Protein AF-A0A7S1TZM4-F1 (afdb_monomer)

pLDDT: mean 79.23, std 11.78, range [42.78, 91.75]

Nearest PDB structures (foldseek):
  7ohv-assembly1_D  TM=8.220E-01  e=2.837E-03  Saccharomyces cerevisiae S288C
  7nac-assembly1_x  TM=6.877E-01  e=4.601E-02  Saccharomyces cerevisiae BY4741

Secondary structure (DSSP, 8-state):
--SHHHHHHHHTTSS-TT----------HHHHHHHHHHHHHTT--PPP----GGGS-TTHHHHHHHHHHH-HHHHHHHHHHHHHHHHHHHH-SS-TT--TTTS-HHHHHHHTT-SS----HHHHHHHTTSS-HHHHHHHHHS-HHHHHHHHHHHHHHHHHHHHHHHHHHHHHHHHHHHHHHHHHHHHHHHHHT--

Structure (mmCIF, N/CA/C/O backbone):
data_AF-A0A7S1TZM4-F1
#
_entry.id   AF-A0A7S1TZM4-F1
#
loop_
_atom_site.group_PDB
_atom_site.id
_atom_site.type_symbol
_atom_site.label_atom_id
_atom_site.label_alt_id
_atom_site.label_comp_id
_atom_site.label_asym_id
_atom_site.label_entity_id
_atom_site.label_seq_id
_atom_site.pdbx_PDB_ins_code
_atom_site.Cartn_x
_atom_site.Cartn_y
_atom_site.Cartn_z
_atom_site.occupancy
_atom_site.B_iso_or_equiv
_atom_site.auth_seq_id
_atom_site.auth_comp_id
_atom_site.auth_asym_id
_atom_site.auth_atom_id
_atom_site.pdbx_PDB_model_num
ATOM 1 N N . PRO A 1 1 ? -6.307 -8.093 6.435 1.00 75.31 1 PRO A N 1
ATOM 2 C CA . PRO A 1 1 ? -5.721 -9.443 6.626 1.00 75.31 1 PRO A CA 1
ATOM 3 C C . PRO A 1 1 ? -6.076 -10.272 5.397 1.00 75.31 1 PRO A C 1
ATOM 5 O O . PRO A 1 1 ? -7.097 -9.968 4.798 1.00 75.31 1 PRO A O 1
ATOM 8 N N . GLU A 1 2 ? -5.241 -11.225 4.988 1.00 75.44 2 GLU A N 1
ATOM 9 C CA . GLU A 1 2 ? -5.490 -11.967 3.737 1.00 75.44 2 GLU A CA 1
ATOM 10 C C . GLU A 1 2 ? -6.549 -13.067 3.890 1.00 75.44 2 GLU A C 1
ATOM 12 O O . GLU A 1 2 ? -7.259 -13.339 2.933 1.00 75.44 2 GLU A O 1
ATOM 17 N N . ASP A 1 3 ? -6.630 -13.663 5.083 1.00 80.88 3 ASP A N 1
ATOM 18 C CA . ASP A 1 3 ? -7.554 -14.738 5.475 1.00 80.88 3 ASP A CA 1
ATOM 19 C C . ASP A 1 3 ? -7.836 -14.588 6.982 1.00 80.88 3 ASP A C 1
ATOM 21 O O . ASP A 1 3 ? -7.004 -14.045 7.739 1.00 80.88 3 ASP A O 1
ATOM 25 N N . ALA A 1 4 ? -8.972 -15.102 7.436 1.00 84.31 4 ALA A N 1
ATOM 26 C CA . ALA A 1 4 ? -9.300 -15.308 8.839 1.00 84.31 4 ALA A CA 1
ATOM 27 C C . ALA A 1 4 ? -8.183 -16.033 9.630 1.00 84.31 4 ALA A C 1
ATOM 29 O O . ALA A 1 4 ? -7.880 -15.636 10.757 1.00 84.31 4 ALA A O 1
ATOM 30 N N . ALA A 1 5 ? -7.467 -17.006 9.052 1.00 87.00 5 ALA A N 1
ATOM 31 C CA . ALA A 1 5 ? -6.319 -17.651 9.714 1.00 87.00 5 ALA A CA 1
ATOM 32 C C . ALA A 1 5 ? -5.191 -16.654 10.051 1.00 87.00 5 ALA A C 1
ATOM 34 O O . ALA A 1 5 ? -4.638 -16.647 11.156 1.00 87.00 5 ALA A O 1
ATOM 35 N N . MET A 1 6 ? -4.871 -15.752 9.118 1.00 87.31 6 MET A N 1
ATOM 36 C CA . MET A 1 6 ? -3.877 -14.700 9.349 1.00 87.31 6 MET A CA 1
ATOM 37 C C . MET A 1 6 ? -4.372 -13.655 10.346 1.00 87.31 6 MET A C 1
ATOM 39 O O . MET A 1 6 ? -3.573 -13.109 11.113 1.00 87.31 6 MET A O 1
ATOM 43 N N . TYR A 1 7 ? -5.676 -13.376 10.370 1.00 89.38 7 TYR A N 1
ATOM 44 C CA . TYR A 1 7 ? -6.270 -12.546 11.413 1.00 89.38 7 TYR A CA 1
ATOM 45 C C . TYR A 1 7 ? -6.082 -13.174 12.803 1.00 89.38 7 TYR A C 1
ATOM 47 O O . TYR A 1 7 ? -5.573 -12.496 13.698 1.00 89.38 7 TYR A O 1
ATOM 55 N N . ILE A 1 8 ? -6.369 -14.471 12.962 1.00 88.88 8 ILE A N 1
ATOM 56 C CA . ILE A 1 8 ? -6.193 -15.212 14.223 1.00 88.88 8 ILE A CA 1
ATOM 57 C C . ILE A 1 8 ? -4.745 -15.129 14.714 1.00 88.88 8 ILE A C 1
ATOM 59 O O . ILE A 1 8 ? -4.492 -14.773 15.865 1.00 88.88 8 ILE A O 1
ATOM 63 N N . HIS A 1 9 ? -3.767 -15.369 13.838 1.00 90.25 9 HIS A N 1
ATOM 64 C CA . HIS A 1 9 ? -2.354 -15.259 14.210 1.00 90.25 9 HIS A CA 1
ATOM 65 C C . HIS A 1 9 ? -1.951 -13.847 14.651 1.00 90.25 9 HIS A C 1
ATOM 67 O O . HIS A 1 9 ? -1.117 -13.698 15.553 1.00 90.25 9 HIS A O 1
ATOM 73 N N . ARG A 1 10 ? -2.542 -12.810 14.040 1.00 89.88 10 ARG A N 1
ATOM 74 C CA . ARG A 1 10 ? -2.307 -11.407 14.404 1.00 89.88 10 ARG A CA 1
ATOM 75 C C . ARG A 1 10 ? -2.884 -11.075 15.773 1.00 89.88 10 ARG A C 1
ATOM 77 O O . ARG A 1 10 ? -2.164 -10.506 16.592 1.00 89.88 10 ARG A O 1
ATOM 84 N N . VAL A 1 11 ? -4.133 -11.447 16.050 1.00 89.31 11 VAL A 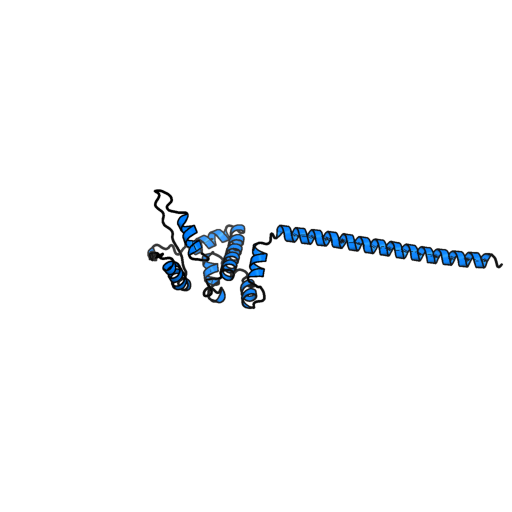N 1
ATOM 85 C CA . VAL A 1 11 ? -4.745 -11.189 17.365 1.00 89.31 11 VAL A CA 1
ATOM 86 C C . VAL A 1 11 ? -4.127 -12.062 18.456 1.00 89.31 11 VAL A C 1
ATOM 88 O O . VAL A 1 11 ? -3.907 -11.581 19.561 1.00 89.31 11 VAL A O 1
ATOM 91 N N . GLY A 1 12 ? -3.673 -13.273 18.127 1.00 88.44 12 GLY A N 1
ATOM 92 C CA . GLY A 1 12 ? -2.900 -14.135 19.028 1.00 88.44 12 GLY A CA 1
ATOM 93 C C . GLY A 1 12 ? -1.518 -13.583 19.410 1.00 88.44 12 GLY A C 1
ATOM 94 O O . GLY A 1 12 ? -0.759 -14.234 20.128 1.00 88.44 12 GLY A O 1
ATOM 95 N N . ARG A 1 13 ? -1.126 -12.397 18.918 1.00 88.94 13 ARG A N 1
ATOM 96 C CA . ARG A 1 13 ? 0.041 -11.672 19.442 1.00 88.94 13 ARG A CA 1
ATOM 97 C C . ARG A 1 13 ? -0.271 -10.926 20.743 1.00 88.94 13 ARG A C 1
ATOM 99 O O . ARG A 1 13 ? 0.669 -10.703 21.502 1.00 88.94 13 ARG A O 1
ATOM 106 N N . THR A 1 14 ? -1.533 -10.569 20.994 1.00 89.12 14 THR A N 1
ATOM 107 C CA . THR A 1 14 ? -1.976 -9.913 22.233 1.00 89.12 14 THR A CA 1
ATOM 108 C C . THR A 1 14 ? -2.426 -10.933 23.287 1.00 89.12 14 THR A C 1
ATOM 110 O O . THR A 1 14 ? -2.402 -12.133 23.029 1.00 89.12 14 THR A O 1
ATOM 113 N N . ALA A 1 15 ? -2.793 -10.454 24.479 1.00 85.06 15 ALA A N 1
ATOM 114 C CA . ALA A 1 15 ? -3.370 -11.240 25.575 1.00 85.06 15 ALA A CA 1
ATOM 115 C C . ALA A 1 15 ? -2.594 -12.529 25.941 1.00 85.06 15 ALA A C 1
ATOM 117 O O . ALA A 1 15 ? -3.164 -13.613 26.058 1.00 85.06 15 ALA A O 1
ATOM 118 N N . ARG A 1 16 ? -1.263 -12.433 26.079 1.00 85.00 16 ARG A N 1
ATOM 119 C CA . ARG A 1 16 ? -0.409 -13.586 26.411 1.00 85.00 16 ARG A CA 1
ATOM 120 C C . ARG A 1 16 ? -0.392 -13.863 27.917 1.00 85.00 16 ARG A C 1
ATOM 122 O O . ARG A 1 16 ? -0.318 -12.937 28.725 1.00 85.00 16 ARG A O 1
ATOM 129 N N . PHE A 1 17 ? -0.353 -15.146 28.281 1.00 84.69 17 PHE A N 1
ATOM 130 C CA . PHE A 1 17 ? -0.341 -15.635 29.666 1.00 84.69 17 PHE A CA 1
ATOM 131 C C . PHE A 1 17 ? -1.519 -15.107 30.500 1.00 84.69 17 PHE A C 1
ATOM 133 O O . PHE A 1 17 ? -2.638 -15.580 30.344 1.00 84.69 17 PHE A O 1
ATOM 140 N N . LYS A 1 18 ? -1.253 -14.150 31.400 1.00 83.69 18 LYS A N 1
ATOM 141 C CA . LYS A 1 18 ? -2.228 -13.535 32.315 1.00 83.69 18 LYS A CA 1
ATOM 142 C C . LYS A 1 18 ? -2.600 -12.102 31.920 1.00 83.69 18 LYS A C 1
ATOM 144 O O . LYS A 1 18 ? -3.410 -11.480 32.599 1.00 83.69 18 LYS A O 1
ATOM 149 N N . ALA A 1 19 ? -1.988 -11.551 30.870 1.00 84.31 19 ALA A N 1
ATOM 150 C CA . ALA A 1 19 ? -2.287 -10.198 30.424 1.00 84.31 19 ALA A CA 1
ATOM 151 C C . ALA A 1 19 ? -3.565 -10.194 29.582 1.00 84.31 19 ALA A C 1
ATOM 153 O O . ALA A 1 19 ? -3.732 -11.031 28.696 1.00 84.31 19 ALA A O 1
ATOM 154 N N . SER A 1 20 ? -4.448 -9.227 29.825 1.00 87.38 20 SER A N 1
ATOM 155 C CA . SER A 1 20 ? -5.578 -8.962 28.940 1.00 87.38 20 SER A CA 1
ATOM 156 C C . SER A 1 20 ? -5.128 -8.116 27.747 1.00 87.38 20 SER A C 1
ATOM 158 O O . SER A 1 20 ? -4.176 -7.339 27.818 1.00 87.38 20 SER A O 1
ATOM 160 N N . GLY A 1 21 ? -5.804 -8.286 26.614 1.00 88.25 21 GLY A N 1
ATOM 161 C CA . GLY A 1 21 ? -5.488 -7.588 25.377 1.00 88.25 21 GLY A CA 1
ATOM 162 C C . GLY A 1 21 ? -6.732 -7.411 24.524 1.00 88.25 21 GLY A C 1
ATOM 163 O O . GLY A 1 21 ? -7.652 -8.225 24.573 1.00 88.25 21 GLY A O 1
ATOM 164 N N . ARG A 1 22 ? -6.776 -6.325 23.752 1.00 87.75 22 ARG A N 1
ATOM 165 C CA . ARG A 1 22 ? -7.860 -6.032 22.808 1.00 87.75 22 ARG A CA 1
ATOM 166 C C . ARG A 1 22 ? -7.260 -5.813 21.426 1.00 87.75 22 ARG A C 1
ATOM 168 O O . ARG A 1 22 ? -6.163 -5.272 21.310 1.00 87.75 22 ARG A O 1
ATOM 175 N N . ALA A 1 23 ? -7.987 -6.220 20.394 1.00 88.75 23 ALA A N 1
ATOM 176 C CA . ALA A 1 23 ? -7.653 -5.945 19.004 1.00 88.75 23 ALA A CA 1
ATOM 177 C C . ALA A 1 23 ? -8.795 -5.154 18.365 1.00 88.75 23 ALA A C 1
ATOM 179 O O . ALA A 1 23 ? -9.963 -5.405 18.661 1.00 88.75 23 ALA A O 1
ATOM 180 N N . LEU A 1 24 ? -8.448 -4.199 17.504 1.00 89.75 24 LEU A N 1
ATOM 181 C CA . LEU A 1 24 ? -9.405 -3.435 16.715 1.00 89.75 24 LEU A CA 1
ATOM 182 C C . LEU A 1 24 ? -9.240 -3.817 15.245 1.00 89.75 24 LEU A C 1
ATOM 184 O O . LEU A 1 24 ? -8.119 -3.854 14.734 1.00 89.75 24 LEU A O 1
ATOM 188 N N . LEU A 1 25 ? -10.358 -4.097 14.584 1.00 88.69 25 LEU A N 1
ATOM 189 C CA . LEU A 1 25 ? -10.430 -4.321 13.148 1.00 88.69 25 LEU A CA 1
ATOM 190 C C . LEU A 1 25 ? -11.192 -3.146 12.530 1.00 88.69 25 LEU A C 1
ATOM 192 O O . LEU A 1 25 ? -12.289 -2.826 12.977 1.00 88.69 25 LEU A O 1
ATOM 196 N N . MET A 1 26 ? -10.584 -2.492 11.543 1.00 87.06 26 MET A N 1
ATOM 197 C CA . MET A 1 26 ? -11.202 -1.420 10.763 1.00 87.06 26 MET A CA 1
ATOM 198 C C . MET A 1 26 ? -11.486 -1.969 9.369 1.00 87.06 26 MET A C 1
ATOM 200 O O . MET A 1 26 ? -10.573 -2.505 8.742 1.00 87.06 26 MET A O 1
ATOM 204 N N . LEU A 1 27 ? -12.741 -1.867 8.939 1.00 85.06 27 LEU A N 1
ATOM 205 C CA . LEU A 1 27 ? -13.245 -2.378 7.666 1.00 85.06 27 LEU A CA 1
ATOM 206 C C . LEU A 1 27 ? -13.978 -1.257 6.939 1.00 85.06 27 LEU A C 1
ATOM 208 O O . LEU A 1 27 ? -14.577 -0.392 7.585 1.00 85.06 27 LEU A O 1
ATOM 212 N N . MET A 1 28 ? -13.952 -1.289 5.611 1.00 82.88 28 MET A N 1
ATOM 213 C CA . MET A 1 28 ? -14.863 -0.476 4.813 1.00 82.88 28 MET A CA 1
ATOM 214 C C . MET A 1 28 ? -16.280 -1.071 4.825 1.00 82.88 28 MET A C 1
ATOM 216 O O . MET A 1 28 ? -16.431 -2.279 5.017 1.00 82.88 28 MET A O 1
ATOM 220 N N . PRO A 1 29 ? -17.325 -0.258 4.584 1.00 82.50 29 PRO A N 1
ATOM 221 C CA . PRO A 1 29 ? -18.707 -0.744 4.554 1.00 82.50 29 PRO A CA 1
ATOM 222 C C . PRO A 1 29 ? -18.912 -1.909 3.577 1.00 82.50 29 PRO A C 1
ATOM 224 O O . PRO A 1 29 ? -19.607 -2.866 3.889 1.00 82.50 29 PRO A O 1
ATOM 227 N N . GLU A 1 30 ? -18.239 -1.859 2.428 1.00 79.44 30 GLU A N 1
ATOM 228 C CA . GLU A 1 30 ? -18.299 -2.884 1.378 1.00 79.44 30 GLU A CA 1
ATOM 229 C C . GLU A 1 30 ? -17.558 -4.179 1.753 1.00 79.44 30 GLU A C 1
ATOM 231 O O . GLU A 1 30 ? -17.881 -5.258 1.262 1.00 79.44 30 GLU A O 1
ATOM 236 N N . GLU A 1 31 ? -16.552 -4.086 2.628 1.00 80.12 31 GLU A N 1
ATOM 237 C CA . GLU A 1 31 ? -15.767 -5.230 3.112 1.00 80.12 31 GLU A CA 1
ATOM 238 C C . GLU A 1 31 ? -16.453 -5.979 4.247 1.00 80.12 31 GLU A C 1
ATOM 240 O O . GLU A 1 31 ? -16.162 -7.155 4.480 1.00 80.12 31 GLU A O 1
ATOM 245 N N . GLN A 1 32 ? -17.307 -5.272 4.986 1.00 83.81 32 GLN A N 1
ATOM 246 C CA . GLN A 1 32 ? -17.811 -5.705 6.276 1.00 83.81 32 GLN A CA 1
ATOM 247 C C . GLN A 1 32 ? -18.474 -7.080 6.187 1.00 83.81 32 GLN A C 1
ATOM 249 O O . GLN A 1 32 ? -18.069 -7.989 6.907 1.00 83.81 32 GLN A O 1
ATOM 254 N N . ASP A 1 33 ? -19.426 -7.258 5.275 1.00 83.31 33 ASP A N 1
ATOM 255 C CA . ASP A 1 33 ? -20.212 -8.493 5.193 1.00 83.31 33 ASP A CA 1
ATOM 256 C C . ASP A 1 33 ? -19.352 -9.705 4.823 1.00 83.31 33 ASP A C 1
ATOM 258 O O . ASP A 1 33 ? -19.494 -10.780 5.404 1.00 83.31 33 ASP A O 1
ATOM 262 N N . THR A 1 34 ? -18.400 -9.517 3.904 1.00 81.81 34 THR A N 1
ATOM 263 C CA . THR A 1 34 ? -17.516 -10.602 3.449 1.00 81.81 34 THR A CA 1
ATOM 264 C C . THR A 1 34 ? -16.574 -11.036 4.568 1.00 81.81 34 THR A C 1
ATOM 266 O O . THR A 1 34 ? -16.450 -12.224 4.859 1.00 81.81 34 THR A O 1
ATOM 269 N N . VAL A 1 35 ? -15.927 -10.072 5.230 1.00 84.06 35 VAL A N 1
ATOM 270 C CA . VAL A 1 35 ? -14.956 -10.366 6.290 1.00 84.06 35 VAL A CA 1
ATOM 271 C C . VAL A 1 35 ? -15.646 -10.927 7.533 1.00 84.06 35 VAL A C 1
ATOM 273 O O . VAL A 1 35 ? -15.104 -11.821 8.179 1.00 84.06 35 VAL A O 1
ATOM 276 N N . LEU A 1 36 ? -16.840 -10.436 7.879 1.00 86.50 36 LEU A N 1
ATOM 277 C CA . LEU A 1 36 ? -17.605 -10.974 9.003 1.00 86.50 36 LEU A CA 1
ATOM 278 C C . LEU A 1 36 ? -18.069 -12.409 8.743 1.00 86.50 36 LEU A C 1
ATOM 280 O O . LEU A 1 36 ? -17.970 -13.228 9.652 1.00 86.50 36 LEU A O 1
ATOM 284 N N . ALA A 1 37 ? -18.506 -12.735 7.522 1.00 86.44 37 ALA A N 1
ATOM 285 C CA . ALA A 1 37 ? -18.873 -14.104 7.160 1.00 86.44 37 ALA A CA 1
ATOM 286 C C . ALA A 1 37 ? -17.680 -15.071 7.276 1.00 86.44 37 ALA A C 1
ATOM 288 O O . ALA A 1 37 ? -17.804 -16.140 7.872 1.00 86.44 37 ALA A O 1
ATOM 289 N N . GLU A 1 38 ? -16.503 -14.669 6.788 1.00 85.00 38 GLU A N 1
ATOM 290 C CA . GLU A 1 38 ? -15.279 -15.481 6.863 1.00 85.00 38 GLU A CA 1
ATOM 291 C C . GLU A 1 38 ? -14.800 -15.691 8.314 1.00 85.00 38 GLU A C 1
ATOM 293 O O . GLU A 1 38 ? -14.310 -16.759 8.687 1.00 85.00 38 GLU A O 1
ATOM 298 N N . LEU A 1 39 ? -14.961 -14.678 9.172 1.00 86.81 39 LEU A N 1
ATOM 299 C CA . LEU A 1 39 ? -14.655 -14.797 10.600 1.00 86.81 39 LEU A CA 1
ATOM 300 C C . LEU A 1 39 ? -15.675 -15.672 11.339 1.00 86.81 39 LEU A C 1
ATOM 302 O O . LEU A 1 39 ? -15.280 -16.455 12.209 1.00 86.81 39 LEU A O 1
ATOM 306 N N . ALA A 1 40 ? -16.955 -15.586 10.972 1.00 87.50 40 ALA A N 1
ATOM 307 C CA . ALA A 1 40 ? -18.019 -16.401 11.548 1.00 87.50 40 ALA A CA 1
ATOM 308 C C . ALA A 1 40 ? -17.829 -17.896 11.242 1.00 87.50 40 ALA A C 1
ATOM 310 O O . ALA A 1 40 ? -18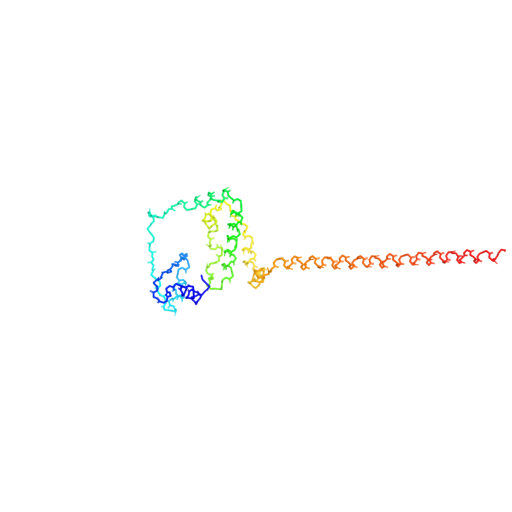.037 -18.725 12.127 1.00 87.50 40 ALA A O 1
ATOM 311 N N . GLU A 1 41 ? -17.336 -18.249 10.049 1.00 87.44 41 GLU A N 1
ATOM 312 C CA . GLU A 1 41 ? -16.989 -19.635 9.695 1.00 87.44 41 GLU A CA 1
ATOM 313 C C . GLU A 1 41 ? -15.929 -20.230 10.640 1.00 87.44 41 GLU A C 1
ATOM 315 O O . GLU A 1 41 ? -15.954 -21.418 10.960 1.00 87.44 41 GLU A O 1
ATOM 320 N N . ARG A 1 42 ? -15.031 -19.390 11.169 1.00 86.44 42 ARG A N 1
ATOM 321 C CA . ARG A 1 42 ? -14.038 -19.778 12.185 1.00 86.44 42 ARG A CA 1
ATOM 322 C C . ARG A 1 42 ? -14.506 -19.545 13.627 1.00 86.44 42 ARG A C 1
ATOM 324 O O . ARG A 1 42 ? -13.676 -19.554 14.537 1.00 86.44 42 ARG A O 1
ATOM 331 N N . SER A 1 43 ? -15.808 -19.341 13.836 1.00 85.88 43 SER A N 1
ATOM 332 C CA . SER A 1 43 ? -16.445 -19.096 15.139 1.00 85.88 43 SER A CA 1
ATOM 333 C C . SER A 1 43 ? -15.932 -17.846 15.867 1.00 85.88 43 SER A C 1
ATOM 335 O O . SER A 1 43 ? -15.820 -17.826 17.094 1.00 85.88 43 SER A O 1
ATOM 337 N N . ILE A 1 44 ? -15.597 -16.791 15.119 1.00 86.00 44 ILE A N 1
ATOM 338 C CA . ILE A 1 44 ? -15.155 -15.505 15.666 1.00 86.00 44 ILE A CA 1
ATOM 339 C C . ILE A 1 44 ? -16.215 -14.449 15.371 1.00 86.00 44 ILE A C 1
ATOM 341 O O . ILE A 1 44 ? -16.383 -14.027 14.231 1.00 86.00 44 ILE A O 1
ATOM 345 N N . GLU A 1 45 ? -16.866 -13.958 16.422 1.00 85.94 45 GLU A N 1
ATOM 346 C CA . GLU A 1 45 ? -17.873 -12.898 16.334 1.00 85.94 45 GLU A CA 1
ATOM 347 C C . GLU A 1 45 ? -17.337 -11.599 16.962 1.00 85.94 45 GLU A C 1
ATOM 349 O O . GLU A 1 45 ? -17.371 -11.417 18.187 1.00 85.94 45 GLU A O 1
ATOM 354 N N . PRO A 1 46 ? -16.771 -10.679 16.158 1.00 84.44 46 PRO A N 1
ATOM 355 C CA . PRO A 1 46 ? -16.283 -9.408 16.670 1.00 84.44 46 PRO A CA 1
ATOM 356 C C . PRO A 1 46 ? -17.447 -8.483 17.051 1.00 84.44 46 PRO A C 1
ATOM 358 O O . PRO A 1 46 ? -18.409 -8.309 16.308 1.00 84.44 46 PRO A O 1
ATOM 361 N N . LYS A 1 47 ? -17.332 -7.817 18.205 1.00 86.69 47 LYS A N 1
ATOM 362 C CA . LYS A 1 47 ? -18.308 -6.808 18.639 1.00 86.69 47 LYS A CA 1
ATOM 363 C C . LYS A 1 47 ? -18.135 -5.522 17.835 1.00 86.69 47 LYS A C 1
ATOM 365 O O . LYS A 1 47 ? -17.048 -4.940 17.842 1.00 86.69 47 LYS A O 1
ATOM 370 N N . GLN A 1 48 ? -19.212 -5.048 17.211 1.00 85.25 48 GLN A N 1
ATOM 371 C CA . GLN A 1 48 ? -19.216 -3.759 16.527 1.00 85.25 48 GLN A CA 1
ATOM 372 C C . GLN A 1 48 ? -19.090 -2.619 17.545 1.00 85.25 48 GLN A C 1
ATOM 374 O O . GLN A 1 48 ? -19.809 -2.563 18.544 1.00 85.25 48 GLN A O 1
ATOM 379 N N . LEU A 1 49 ? -18.149 -1.710 17.296 1.00 85.19 49 LEU A N 1
ATOM 380 C CA . LEU A 1 49 ? -17.949 -0.512 18.101 1.00 85.19 49 LEU A CA 1
ATOM 381 C C . LEU A 1 49 ? -18.439 0.702 17.316 1.00 85.19 49 LEU A C 1
ATOM 383 O O . LEU A 1 49 ? -17.926 0.990 16.237 1.00 85.19 49 LEU A O 1
ATOM 387 N N . HIS A 1 50 ? -19.390 1.443 17.878 1.00 82.88 50 HIS A N 1
ATOM 388 C CA . HIS A 1 50 ? -19.821 2.716 17.311 1.00 82.88 50 HIS A CA 1
ATOM 389 C C . HIS A 1 50 ? -18.913 3.844 17.804 1.00 82.88 50 HIS A C 1
ATOM 391 O O . HIS A 1 50 ? -18.770 4.072 19.007 1.00 82.88 50 HIS A O 1
ATOM 397 N N . ILE A 1 51 ? -18.285 4.551 16.865 1.00 80.88 51 ILE A N 1
ATOM 398 C CA . ILE A 1 51 ? -17.457 5.722 17.160 1.00 80.88 51 ILE A CA 1
ATOM 399 C C . ILE A 1 51 ? -18.377 6.937 17.292 1.00 80.88 51 ILE A C 1
ATOM 401 O O . ILE A 1 51 ? -19.244 7.158 16.450 1.00 80.88 51 ILE A O 1
ATOM 405 N N . ASN A 1 52 ? -18.189 7.738 18.344 1.00 81.50 52 ASN A N 1
ATOM 406 C CA . ASN A 1 52 ? -18.942 8.976 18.527 1.00 81.50 52 ASN A CA 1
ATOM 407 C C . ASN A 1 52 ? -18.398 10.069 17.583 1.00 81.50 52 ASN A C 1
ATOM 409 O O . ASN A 1 52 ? -17.293 10.562 17.830 1.00 81.50 52 ASN A O 1
ATOM 413 N N . PRO A 1 53 ? -19.167 10.514 16.570 1.00 75.19 53 PRO A N 1
ATOM 414 C CA . PRO A 1 53 ? -18.691 11.473 15.574 1.00 75.19 53 PRO A CA 1
ATOM 415 C C . PRO A 1 53 ? -18.344 12.842 16.174 1.00 75.19 53 PRO A C 1
ATOM 417 O O . PRO A 1 53 ? -17.517 13.554 15.620 1.00 75.19 53 PRO A O 1
ATOM 420 N N . LYS A 1 54 ? -18.900 13.199 17.342 1.00 73.75 54 LYS A N 1
ATOM 421 C CA . LYS A 1 54 ? -18.597 14.469 18.028 1.00 73.75 54 LYS A CA 1
ATOM 422 C C . LYS A 1 54 ? -17.185 14.525 18.618 1.00 73.75 54 LYS A C 1
ATOM 424 O O . LYS A 1 54 ? -16.712 15.607 18.942 1.00 73.75 54 LYS A O 1
ATOM 429 N N . ARG A 1 55 ? -16.537 13.370 18.821 1.00 69.31 55 ARG A N 1
ATOM 430 C CA . ARG A 1 55 ? -15.168 13.271 19.366 1.00 69.31 55 ARG A CA 1
ATOM 431 C C . ARG A 1 55 ? -14.139 12.874 18.308 1.00 69.31 55 ARG A C 1
ATOM 433 O O . ARG A 1 55 ? -12.958 12.779 18.627 1.00 69.31 55 ARG A O 1
ATOM 440 N N . THR A 1 56 ? -14.576 12.625 17.077 1.00 69.50 56 THR A N 1
ATOM 441 C CA . THR A 1 56 ? -13.676 12.368 15.958 1.00 69.50 56 THR A CA 1
ATOM 442 C C . THR A 1 56 ? -13.124 13.707 15.494 1.00 69.50 56 THR A C 1
ATOM 444 O O . THR A 1 56 ? -13.860 14.529 14.954 1.00 69.50 56 THR A O 1
ATOM 447 N N . GLU A 1 57 ? -11.838 13.956 15.736 1.00 62.62 57 GLU A N 1
ATOM 448 C CA . GLU A 1 57 ? -11.208 15.186 15.262 1.00 62.62 57 GLU A CA 1
ATOM 449 C C . GLU A 1 57 ? -11.194 15.203 13.729 1.00 62.62 57 GLU A C 1
ATOM 451 O O . GLU A 1 57 ? -10.442 14.467 13.089 1.00 62.62 57 GLU A O 1
ATOM 456 N N . ALA A 1 58 ? -12.021 16.072 13.142 1.00 61.50 58 ALA A N 1
ATOM 457 C CA . ALA A 1 58 ? -12.088 16.303 11.698 1.00 61.50 58 ALA A CA 1
ATOM 458 C C . ALA A 1 58 ? -10.748 16.800 11.108 1.00 61.50 58 ALA A C 1
ATOM 460 O O . ALA A 1 58 ? -10.522 16.727 9.902 1.00 61.50 58 ALA A O 1
ATOM 461 N N . ASP A 1 59 ? -9.829 17.256 11.961 1.00 71.81 59 ASP A N 1
ATOM 462 C CA . ASP A 1 59 ? -8.554 17.851 11.572 1.00 71.81 59 ASP A CA 1
ATOM 463 C C . ASP A 1 59 ? -7.432 16.845 11.280 1.00 71.81 59 ASP A C 1
ATOM 465 O O . ASP A 1 59 ? -6.331 17.267 10.920 1.00 71.81 59 ASP A O 1
ATOM 469 N N . MET A 1 60 ? -7.652 15.529 11.404 1.00 80.69 60 MET A N 1
ATOM 470 C CA . MET A 1 60 ? -6.580 14.545 11.173 1.00 80.69 60 MET A CA 1
ATOM 471 C C . MET A 1 60 ? -5.978 14.672 9.763 1.00 80.69 60 MET A C 1
ATOM 473 O O . MET A 1 60 ? -4.757 14.732 9.614 1.00 80.69 60 MET A O 1
ATOM 477 N N . ASN A 1 61 ? -6.827 14.820 8.740 1.00 82.94 61 ASN A N 1
ATOM 478 C CA . ASN A 1 61 ? -6.388 14.995 7.351 1.00 82.94 61 ASN A CA 1
ATOM 479 C C . ASN A 1 61 ? -5.604 16.303 7.171 1.00 82.94 61 ASN A C 1
ATOM 481 O O . ASN A 1 61 ? -4.588 16.339 6.479 1.00 82.94 61 ASN A O 1
ATOM 485 N N . ARG A 1 62 ? -6.033 17.378 7.845 1.00 84.88 62 ARG A N 1
ATOM 486 C CA . ARG A 1 62 ? -5.358 18.682 7.809 1.00 84.88 62 ARG A CA 1
ATOM 487 C C . ARG A 1 62 ? -3.987 18.627 8.480 1.00 84.88 62 ARG A C 1
ATOM 489 O O . ARG A 1 62 ? -3.031 19.202 7.963 1.00 84.88 62 ARG A O 1
ATOM 496 N N . ARG A 1 63 ? -3.871 17.919 9.606 1.00 86.50 63 ARG A N 1
ATOM 497 C CA . ARG A 1 63 ? -2.590 17.687 10.292 1.00 86.50 63 ARG A CA 1
ATOM 498 C C . ARG A 1 63 ? -1.647 16.856 9.427 1.00 86.50 63 ARG A C 1
ATOM 500 O O . ARG A 1 63 ? -0.493 17.243 9.273 1.00 86.50 63 ARG A O 1
ATOM 507 N N . ALA A 1 64 ? -2.145 15.782 8.811 1.00 86.44 6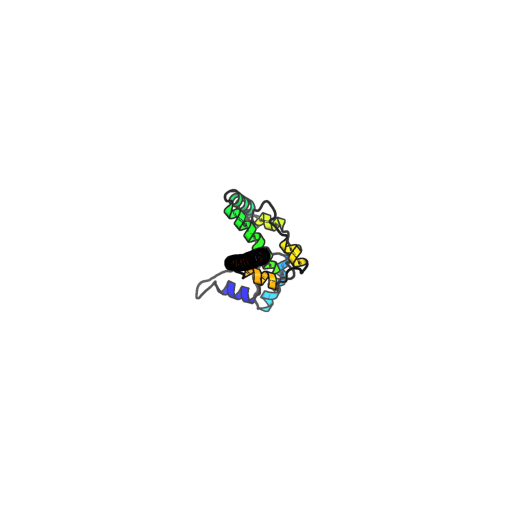4 ALA A N 1
ATOM 508 C CA . ALA A 1 64 ? -1.368 14.967 7.879 1.00 86.44 64 ALA A CA 1
ATOM 509 C C . ALA A 1 64 ? -0.852 15.803 6.694 1.00 86.44 64 ALA A C 1
ATOM 511 O O . ALA A 1 64 ? 0.346 15.796 6.416 1.00 86.44 64 ALA A O 1
ATOM 512 N N . ALA A 1 65 ? -1.722 16.601 6.064 1.00 87.75 65 ALA A N 1
ATOM 513 C CA . ALA A 1 65 ? -1.345 17.520 4.988 1.00 87.75 65 ALA A CA 1
ATOM 514 C C . ALA A 1 65 ? -0.291 18.550 5.436 1.00 87.75 65 ALA A C 1
ATOM 516 O O . ALA A 1 65 ? 0.665 18.821 4.709 1.00 87.75 65 ALA A O 1
ATOM 517 N N . GLY A 1 66 ? -0.421 19.084 6.655 1.00 88.62 66 GLY A N 1
ATOM 518 C CA . GLY A 1 66 ? 0.566 19.985 7.251 1.00 88.62 66 GLY A CA 1
ATOM 519 C C . GLY A 1 66 ? 1.944 19.338 7.424 1.00 88.62 66 GLY A C 1
ATOM 520 O O . GLY A 1 66 ? 2.955 19.954 7.097 1.00 88.62 66 GLY A O 1
ATOM 521 N N . GLU A 1 67 ? 2.003 18.085 7.877 1.00 87.62 67 GLU A N 1
ATOM 522 C CA . GLU A 1 67 ? 3.263 17.338 8.007 1.00 87.62 67 GLU A CA 1
ATOM 523 C C . GLU A 1 67 ? 3.910 17.034 6.647 1.00 87.62 67 GLU A C 1
ATOM 525 O O . GLU A 1 67 ? 5.128 17.146 6.494 1.00 87.62 67 GLU A O 1
ATOM 530 N N . LEU A 1 68 ? 3.103 16.727 5.630 1.00 89.69 68 LEU A N 1
ATOM 531 C CA . LEU A 1 68 ? 3.583 16.481 4.264 1.00 89.69 68 LEU A CA 1
ATOM 532 C C . LEU A 1 68 ? 4.136 17.746 3.611 1.00 89.69 68 LEU A C 1
ATOM 534 O O . LEU A 1 68 ? 5.129 17.676 2.889 1.00 89.69 68 LEU A O 1
ATOM 538 N N . ALA A 1 69 ? 3.527 18.899 3.890 1.00 87.69 69 ALA A N 1
ATOM 539 C CA . ALA A 1 69 ? 4.016 20.192 3.425 1.00 87.69 69 ALA A CA 1
ATOM 540 C C . ALA A 1 69 ? 5.337 20.594 4.102 1.00 87.69 69 ALA A C 1
ATOM 542 O O . ALA A 1 69 ? 6.169 21.254 3.485 1.00 87.69 69 ALA A O 1
ATOM 543 N N . ARG A 1 70 ? 5.555 20.180 5.358 1.00 90.12 70 ARG A N 1
ATOM 544 C CA . ARG A 1 70 ? 6.793 20.463 6.104 1.00 90.12 70 ARG A CA 1
ATOM 545 C C . ARG A 1 70 ? 7.987 19.659 5.595 1.00 90.12 70 ARG A C 1
ATOM 547 O O . ARG A 1 70 ? 9.104 20.170 5.602 1.00 90.12 70 ARG A O 1
ATOM 554 N N . LYS A 1 71 ? 7.780 18.395 5.207 1.00 91.62 71 LYS A N 1
ATOM 555 C CA . LYS A 1 71 ? 8.863 17.460 4.863 1.00 91.62 71 LYS A CA 1
ATOM 556 C C . LYS A 1 71 ? 8.625 16.782 3.517 1.00 91.62 71 LYS A C 1
ATOM 558 O O . LYS A 1 71 ? 7.815 15.862 3.397 1.00 91.62 71 LYS A O 1
ATOM 563 N N . ASN A 1 72 ? 9.449 17.141 2.533 1.00 88.50 72 ASN A N 1
ATOM 564 C CA . ASN A 1 72 ? 9.428 16.524 1.201 1.00 88.50 72 ASN A CA 1
ATOM 565 C C . ASN A 1 72 ? 9.671 15.004 1.237 1.00 88.50 72 ASN A C 1
ATOM 567 O O . ASN A 1 72 ? 9.077 14.264 0.456 1.00 88.50 72 ASN A O 1
ATOM 571 N N . GLU A 1 73 ? 10.496 14.509 2.165 1.00 91.75 73 GLU A N 1
ATOM 572 C CA . GLU A 1 73 ? 10.722 13.067 2.334 1.00 91.75 73 GLU A CA 1
ATOM 573 C C . GLU A 1 73 ? 9.445 12.328 2.747 1.00 91.75 73 GLU A C 1
ATOM 575 O O . GLU A 1 73 ? 9.128 11.268 2.205 1.00 91.75 73 GLU A O 1
ATOM 580 N N . THR A 1 74 ? 8.674 12.909 3.670 1.00 89.44 74 THR A N 1
ATOM 581 C CA . THR A 1 74 ? 7.402 12.351 4.136 1.00 89.44 74 THR A CA 1
ATOM 582 C C . THR A 1 74 ? 6.376 12.324 3.009 1.00 89.44 74 THR A C 1
ATOM 584 O O . THR A 1 74 ? 5.663 11.332 2.873 1.00 89.44 74 THR A O 1
ATOM 587 N N . LYS A 1 75 ? 6.364 13.346 2.141 1.00 90.31 75 LYS A N 1
ATOM 588 C CA . LYS A 1 75 ? 5.531 13.359 0.930 1.00 90.31 75 LYS A CA 1
ATOM 589 C C . LYS A 1 75 ? 5.838 12.180 0.009 1.00 90.31 75 LYS A C 1
ATOM 591 O O . LYS A 1 75 ? 4.934 11.425 -0.344 1.00 90.31 75 LYS A O 1
ATOM 596 N N . LEU A 1 76 ? 7.113 11.957 -0.305 1.00 90.56 76 LEU A N 1
ATOM 597 C CA . LEU A 1 76 ? 7.536 10.827 -1.141 1.00 90.56 76 LEU A CA 1
ATOM 598 C C . LEU A 1 76 ? 7.201 9.472 -0.499 1.00 90.56 76 LEU A C 1
ATOM 600 O O . LEU A 1 76 ? 6.878 8.509 -1.198 1.00 90.56 76 LEU A O 1
ATOM 604 N N . LEU A 1 77 ? 7.292 9.365 0.830 1.00 91.19 77 LEU A N 1
ATOM 605 C CA . LEU A 1 77 ? 6.896 8.158 1.557 1.00 91.19 77 LEU A CA 1
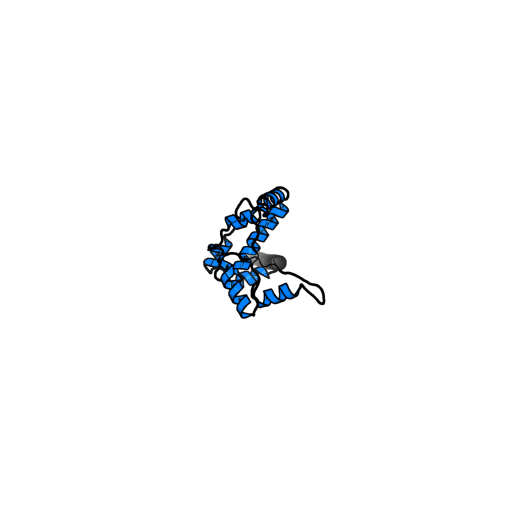ATOM 606 C C . LEU A 1 77 ? 5.382 7.930 1.512 1.00 91.19 77 LEU A C 1
ATOM 608 O O . LEU A 1 77 ? 4.969 6.786 1.337 1.00 91.19 77 LEU A O 1
ATOM 612 N N . ALA A 1 78 ? 4.568 8.981 1.605 1.00 91.06 78 ALA A N 1
ATOM 613 C CA . ALA A 1 78 ? 3.116 8.880 1.497 1.00 91.06 78 ALA A CA 1
ATOM 614 C C . ALA A 1 78 ? 2.671 8.444 0.093 1.00 91.06 78 ALA A C 1
ATOM 616 O O . ALA A 1 78 ? 1.865 7.523 -0.025 1.00 91.06 78 ALA A O 1
ATOM 617 N N . GLU A 1 79 ? 3.260 8.997 -0.970 1.00 90.69 79 GLU A N 1
ATOM 618 C CA . GLU A 1 79 ? 3.007 8.555 -2.353 1.00 90.69 79 GLU A CA 1
ATOM 619 C C . GLU A 1 79 ? 3.382 7.073 -2.552 1.00 90.69 79 GLU A C 1
ATOM 621 O O . GLU A 1 79 ? 2.635 6.284 -3.146 1.00 90.69 79 GLU A O 1
ATOM 626 N N . LYS A 1 80 ? 4.524 6.646 -1.991 1.00 90.12 80 LYS A N 1
ATOM 627 C CA . LYS A 1 80 ? 4.943 5.235 -2.000 1.00 90.12 80 LYS A CA 1
ATOM 628 C C . LYS A 1 80 ? 3.991 4.348 -1.199 1.00 90.12 80 LYS A C 1
ATOM 630 O O . LYS A 1 80 ? 3.684 3.247 -1.656 1.00 90.12 80 LYS A O 1
ATOM 635 N N . ALA A 1 81 ? 3.532 4.799 -0.032 1.00 91.50 81 ALA A N 1
ATOM 636 C CA . ALA A 1 81 ? 2.601 4.067 0.821 1.00 91.50 81 ALA A CA 1
ATOM 637 C C . ALA A 1 81 ? 1.243 3.883 0.132 1.00 91.50 81 ALA A C 1
ATOM 639 O O . ALA A 1 81 ? 0.754 2.755 0.069 1.00 91.50 81 ALA A O 1
ATOM 640 N N . PHE A 1 82 ? 0.710 4.948 -0.475 1.00 91.06 82 PHE A N 1
ATOM 641 C CA . PHE A 1 82 ? -0.500 4.923 -1.300 1.00 91.06 82 PHE A CA 1
ATOM 642 C C . PHE A 1 82 ? -0.399 3.855 -2.394 1.00 91.06 82 PHE A C 1
ATOM 644 O O . PHE A 1 82 ? -1.201 2.923 -2.462 1.00 91.06 82 PHE A O 1
ATOM 651 N N . THR A 1 83 ? 0.667 3.923 -3.195 1.00 87.56 83 THR A N 1
ATOM 652 C CA . THR A 1 83 ? 0.892 2.982 -4.299 1.00 87.56 83 THR A CA 1
ATOM 653 C C . THR A 1 83 ? 1.087 1.546 -3.790 1.00 87.56 83 THR A C 1
ATOM 655 O O . THR A 1 83 ? 0.630 0.584 -4.406 1.00 87.56 83 THR A O 1
ATOM 658 N N . SER A 1 84 ? 1.781 1.366 -2.661 1.00 87.44 84 SER A N 1
ATOM 659 C CA . SER A 1 84 ? 2.021 0.054 -2.047 1.00 87.44 84 SER A CA 1
ATOM 660 C C . SER A 1 84 ? 0.729 -0.594 -1.547 1.00 87.44 84 SER A C 1
ATOM 662 O O . SER A 1 84 ? 0.524 -1.792 -1.760 1.00 87.44 84 SER A O 1
ATOM 664 N N . TYR A 1 85 ? -0.155 0.193 -0.930 1.00 87.56 85 TYR A N 1
ATOM 665 C CA . TYR A 1 85 ? -1.450 -0.277 -0.449 1.00 87.56 85 TYR A CA 1
ATOM 666 C C . TYR A 1 85 ? -2.328 -0.761 -1.605 1.00 87.56 85 TYR A C 1
ATOM 668 O O . TYR A 1 85 ? -2.772 -1.908 -1.599 1.00 87.56 85 TYR A O 1
ATOM 676 N N . LEU A 1 86 ? -2.470 0.049 -2.656 1.00 84.88 86 LEU A N 1
ATOM 677 C CA . LEU A 1 86 ? -3.252 -0.319 -3.839 1.00 84.88 86 LEU A CA 1
ATOM 678 C C . LEU A 1 86 ? -2.704 -1.568 -4.535 1.00 84.88 86 LEU A C 1
ATOM 680 O O . LEU A 1 86 ? -3.466 -2.462 -4.893 1.00 84.88 86 LEU A O 1
ATOM 684 N N . ARG A 1 87 ? -1.375 -1.696 -4.660 1.00 81.31 87 ARG A N 1
ATOM 685 C CA . ARG A 1 87 ? -0.769 -2.942 -5.151 1.00 81.31 87 ARG A CA 1
ATOM 686 C C . ARG A 1 87 ? -1.134 -4.126 -4.264 1.00 81.31 87 ARG A C 1
ATOM 688 O O . ARG A 1 87 ? -1.454 -5.186 -4.785 1.00 81.31 87 ARG A O 1
ATOM 695 N N . SER A 1 88 ? -1.082 -3.972 -2.940 1.00 81.56 88 SER A N 1
ATOM 696 C CA . SER A 1 88 ? -1.434 -5.066 -2.032 1.00 81.56 88 SER A CA 1
ATOM 697 C C . SER A 1 88 ? -2.879 -5.525 -2.217 1.00 81.56 88 SER A C 1
ATOM 699 O O . SER A 1 88 ? -3.092 -6.728 -2.310 1.00 81.56 88 SER A O 1
ATOM 701 N N . LEU A 1 89 ? -3.827 -4.601 -2.400 1.00 79.50 89 LEU A N 1
ATOM 702 C CA . LEU A 1 89 ? -5.226 -4.936 -2.677 1.00 79.50 89 LEU A CA 1
ATOM 703 C C . LEU A 1 89 ? -5.379 -5.774 -3.955 1.00 79.50 89 LEU A C 1
ATOM 705 O O . LEU A 1 89 ? -6.044 -6.804 -3.932 1.00 79.50 89 LEU A O 1
ATOM 709 N N . LEU A 1 90 ? -4.685 -5.410 -5.039 1.00 77.31 90 LEU A N 1
ATOM 710 C CA . LEU A 1 90 ? -4.710 -6.167 -6.302 1.00 77.31 90 LEU A CA 1
ATOM 711 C C . LEU A 1 90 ? -4.193 -7.613 -6.159 1.00 77.31 90 LEU A C 1
ATOM 713 O O . LEU A 1 90 ? -4.670 -8.540 -6.828 1.00 77.31 90 LEU A O 1
ATOM 717 N N . LEU A 1 91 ? -3.209 -7.812 -5.278 1.00 76.50 91 LEU A N 1
ATOM 718 C CA . LEU A 1 91 ? -2.611 -9.116 -4.996 1.00 76.50 91 LEU A CA 1
ATOM 719 C C . LEU A 1 91 ? -3.488 -10.006 -4.100 1.00 76.50 91 LEU A C 1
ATOM 721 O O . LEU A 1 91 ? -3.286 -11.221 -4.116 1.00 76.50 91 LEU A O 1
ATOM 725 N N . LEU A 1 92 ? -4.432 -9.449 -3.329 1.00 75.12 92 LEU A N 1
ATOM 726 C CA . LEU A 1 92 ? -5.212 -10.239 -2.376 1.00 75.12 92 LEU A CA 1
ATOM 727 C C . LEU A 1 92 ? -6.236 -11.144 -3.099 1.00 75.12 92 LEU A C 1
ATOM 729 O O . LEU A 1 92 ? -7.032 -10.668 -3.913 1.00 75.12 92 LEU A O 1
ATOM 733 N N . PRO A 1 93 ? -6.241 -12.464 -2.829 1.00 64.38 93 PRO A N 1
ATOM 734 C CA . PRO A 1 93 ? -7.103 -13.409 -3.536 1.00 64.38 93 PRO A CA 1
ATOM 735 C C . PRO A 1 93 ? -8.575 -13.357 -3.092 1.00 64.38 93 PRO A C 1
ATOM 737 O O . PRO A 1 93 ? -9.444 -13.541 -3.942 1.00 64.38 93 PRO A O 1
ATOM 740 N N . GLY A 1 94 ? -8.846 -13.088 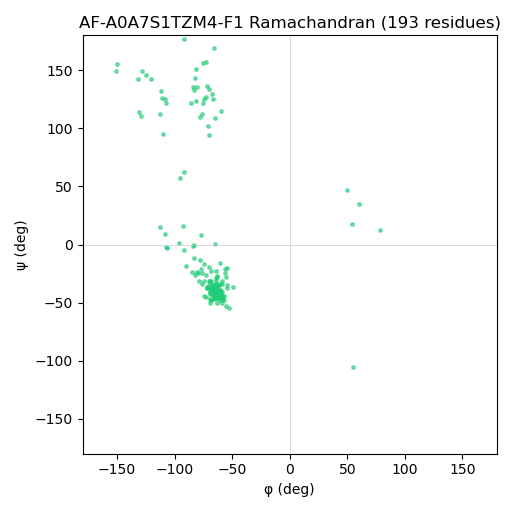-1.808 1.00 58.94 94 GLY A N 1
ATOM 741 C CA . GLY A 1 94 ? -10.185 -13.184 -1.201 1.00 58.94 94 GLY A CA 1
ATOM 742 C C . GLY A 1 94 ? -11.083 -11.952 -1.363 1.00 58.94 94 GLY A C 1
ATOM 743 O O . GLY A 1 94 ? -12.301 -12.076 -1.377 1.00 58.94 94 GLY A O 1
ATOM 744 N N . LEU A 1 95 ? -10.515 -10.763 -1.580 1.00 60.94 95 LEU A N 1
ATOM 745 C CA . LEU A 1 95 ? -11.272 -9.502 -1.646 1.00 60.94 95 LEU A CA 1
ATOM 746 C C . LEU A 1 95 ? -11.608 -9.125 -3.095 1.00 60.94 95 LEU A C 1
ATOM 748 O O . LEU A 1 95 ? -11.269 -8.043 -3.566 1.00 60.94 95 LEU A O 1
ATOM 752 N N . ARG A 1 96 ? -12.296 -10.018 -3.823 1.00 52.69 96 ARG A N 1
ATOM 753 C CA . ARG A 1 96 ? -12.747 -9.764 -5.213 1.00 52.69 96 ARG A CA 1
ATOM 754 C C . ARG A 1 96 ? -13.619 -8.504 -5.361 1.00 52.69 96 ARG A C 1
ATOM 756 O O . ARG A 1 96 ? -13.716 -7.982 -6.472 1.00 52.69 96 ARG A O 1
ATOM 763 N N . MET A 1 97 ? -14.218 -8.039 -4.261 1.00 53.00 97 MET A N 1
ATOM 764 C CA . MET A 1 97 ? -15.052 -6.835 -4.173 1.00 53.00 97 MET A CA 1
ATOM 765 C C . MET A 1 97 ? -14.222 -5.542 -4.071 1.00 53.00 97 MET A C 1
ATOM 767 O O . MET A 1 97 ? -14.688 -4.502 -4.515 1.00 53.00 97 MET A O 1
ATOM 771 N N . LEU A 1 98 ? -12.965 -5.591 -3.601 1.00 58.12 98 LEU A N 1
ATOM 772 C CA . LEU A 1 98 ? -12.070 -4.423 -3.560 1.00 58.12 98 LEU A CA 1
ATOM 773 C C . LEU A 1 98 ? -11.228 -4.327 -4.811 1.00 58.12 98 LEU A C 1
ATOM 775 O O . LEU A 1 98 ? -9.993 -4.375 -4.790 1.00 58.12 98 LEU A O 1
ATOM 779 N N . ARG A 1 99 ? -11.908 -4.150 -5.935 1.00 64.19 99 ARG A N 1
ATOM 780 C CA . ARG A 1 99 ? -11.199 -3.615 -7.088 1.00 64.19 99 ARG A CA 1
ATOM 781 C C . ARG A 1 99 ? -10.873 -2.155 -6.783 1.00 64.19 99 ARG A C 1
ATOM 783 O O . ARG A 1 99 ? -11.767 -1.429 -6.354 1.00 64.19 99 ARG A O 1
ATOM 790 N N . PRO A 1 100 ? -9.640 -1.688 -7.029 1.00 62.22 100 PRO A N 1
ATOM 791 C CA . PRO A 1 100 ? -9.317 -0.270 -6.911 1.00 62.22 100 PRO A CA 1
ATOM 792 C C . PRO A 1 100 ? -10.232 0.633 -7.748 1.00 62.22 100 PRO A C 1
ATOM 794 O O . PRO A 1 100 ? -10.344 1.808 -7.433 1.00 62.22 100 PRO A O 1
ATOM 797 N N . SER A 1 101 ? -10.907 0.086 -8.768 1.00 63.44 101 SER A N 1
ATOM 798 C CA . SER A 1 101 ? -11.949 0.764 -9.546 1.00 63.44 101 SER A CA 1
ATOM 799 C C . SER A 1 101 ? -13.197 1.153 -8.748 1.00 63.44 101 SER A C 1
ATOM 801 O O . SER A 1 101 ? -13.902 2.067 -9.152 1.00 63.44 101 SER A O 1
ATOM 803 N N . LEU A 1 102 ? -13.512 0.430 -7.669 1.00 68.75 102 LEU A N 1
ATOM 804 C CA . LEU A 1 102 ? -14.671 0.690 -6.805 1.00 68.75 102 LEU A CA 1
ATOM 805 C C . LEU A 1 102 ? -14.323 1.654 -5.663 1.00 68.75 102 LEU A C 1
ATOM 807 O O . LEU A 1 102 ? -15.209 2.274 -5.087 1.00 68.75 102 LEU A O 1
ATOM 811 N N . LEU A 1 103 ? -13.032 1.814 -5.360 1.00 77.12 103 LEU A N 1
ATOM 812 C CA . LEU A 1 103 ? -12.562 2.691 -4.298 1.00 77.12 103 LEU A CA 1
ATOM 813 C C . LEU A 1 103 ? -12.432 4.135 -4.796 1.00 77.12 103 LEU A C 1
ATOM 815 O O . LEU A 1 103 ? -11.820 4.390 -5.834 1.00 77.12 103 LEU A O 1
ATOM 819 N N . ASP A 1 104 ? -12.901 5.099 -4.004 1.00 84.62 104 ASP A N 1
ATOM 820 C CA . ASP A 1 104 ? -12.601 6.511 -4.247 1.00 84.62 104 ASP A CA 1
ATOM 821 C C . ASP A 1 104 ? -11.118 6.798 -3.948 1.00 84.62 104 ASP A C 1
ATOM 823 O O . ASP A 1 104 ? -10.696 7.056 -2.815 1.00 84.62 104 ASP A O 1
ATOM 827 N N . LEU A 1 105 ? -10.306 6.739 -5.004 1.00 86.19 105 LEU A N 1
ATOM 828 C CA . LEU A 1 105 ? -8.868 6.975 -4.933 1.00 86.19 105 LEU A CA 1
ATOM 829 C C . LEU A 1 105 ? -8.533 8.410 -4.498 1.00 86.19 105 LEU A C 1
ATOM 831 O O . LEU A 1 105 ? -7.492 8.617 -3.870 1.00 86.19 105 LEU A O 1
ATOM 835 N N . ASN A 1 106 ? -9.403 9.387 -4.784 1.00 87.81 106 ASN A N 1
ATOM 836 C CA . ASN A 1 106 ? -9.201 10.772 -4.361 1.00 87.81 106 ASN A CA 1
ATOM 837 C C . ASN A 1 106 ? -9.440 10.915 -2.860 1.00 87.81 106 ASN A C 1
ATOM 839 O O . ASN A 1 106 ? -8.607 11.503 -2.167 1.00 87.81 106 ASN A O 1
ATOM 843 N N . ALA A 1 107 ? -10.517 10.324 -2.337 1.00 87.38 107 ALA A N 1
ATOM 844 C CA . ALA A 1 107 ? -10.761 10.288 -0.897 1.00 87.38 107 ALA A CA 1
ATOM 845 C C . ALA A 1 107 ? -9.635 9.556 -0.151 1.00 87.38 107 ALA A C 1
ATOM 847 O O . ALA A 1 107 ? -9.177 10.021 0.897 1.00 87.38 107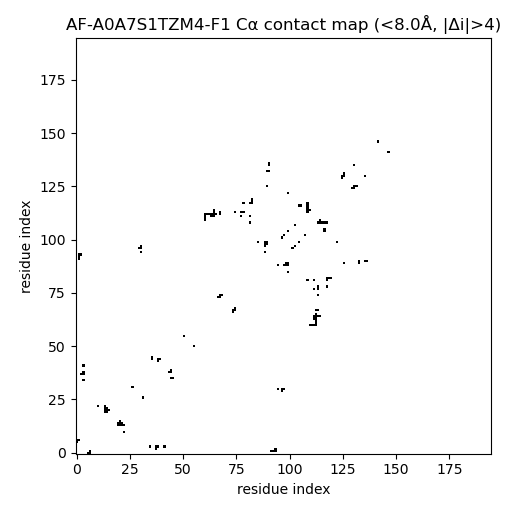 ALA A O 1
ATOM 848 N N . PHE A 1 108 ? -9.122 8.455 -0.712 1.00 87.56 108 PHE A N 1
ATOM 849 C CA . PHE A 1 108 ? -7.987 7.748 -0.124 1.00 87.56 108 PHE A CA 1
ATOM 850 C C . PHE A 1 108 ? -6.707 8.602 -0.129 1.00 87.56 108 PHE A C 1
ATOM 852 O O . PHE A 1 108 ? -6.034 8.699 0.900 1.00 87.56 108 PHE A O 1
ATOM 859 N N . ALA A 1 109 ? -6.390 9.292 -1.228 1.00 90.00 109 ALA A N 1
ATOM 860 C CA . ALA A 1 109 ? -5.247 10.207 -1.285 1.00 90.00 109 ALA A CA 1
ATOM 861 C C . ALA A 1 109 ? -5.383 11.363 -0.276 1.00 90.00 109 ALA A C 1
ATOM 863 O O . ALA A 1 109 ? -4.432 11.662 0.452 1.00 90.00 109 ALA A O 1
ATOM 864 N N . ALA A 1 110 ? -6.582 11.939 -0.156 1.00 88.81 110 ALA A N 1
ATOM 865 C CA . ALA A 1 110 ? -6.883 12.991 0.809 1.00 88.81 110 ALA A CA 1
ATOM 866 C C . ALA A 1 110 ? -6.737 12.511 2.265 1.00 88.81 110 ALA A C 1
ATOM 868 O O . ALA A 1 110 ? -6.231 13.256 3.105 1.00 88.81 110 ALA A O 1
ATOM 869 N N . SER A 1 111 ? -7.106 11.259 2.566 1.00 87.19 111 SER A N 1
ATOM 870 C CA . SER A 1 111 ? -6.920 10.656 3.899 1.00 87.19 111 SER A CA 1
ATOM 871 C C . SER A 1 111 ? -5.445 10.516 4.293 1.00 87.19 111 SER A C 1
ATOM 873 O O . SER A 1 111 ? -5.097 10.606 5.469 1.00 87.19 111 SER A O 1
ATOM 875 N N . LEU A 1 112 ? -4.560 10.361 3.303 1.00 88.06 112 LEU A N 1
ATOM 876 C CA . LEU A 1 112 ? -3.113 10.370 3.502 1.00 88.06 112 LEU A CA 1
ATOM 877 C C . LEU A 1 112 ? -2.530 11.784 3.529 1.00 88.06 112 LEU A C 1
ATOM 879 O O . LEU A 1 112 ? -1.328 11.903 3.711 1.00 88.06 112 LEU A O 1
ATOM 883 N N . GLY A 1 113 ? -3.339 12.834 3.344 1.00 88.69 113 GLY A N 1
ATOM 884 C CA . GLY A 1 113 ? -2.903 14.232 3.289 1.00 88.69 113 GLY A CA 1
ATOM 885 C C . GLY A 1 113 ? -2.275 14.652 1.954 1.00 88.69 113 GLY A C 1
ATOM 886 O O . GLY A 1 113 ? -1.661 15.717 1.873 1.00 88.69 113 GLY A O 1
ATOM 887 N N . LEU A 1 114 ? -2.405 13.835 0.905 1.00 88.69 114 LEU A N 1
ATOM 888 C CA . LEU A 1 114 ? -1.920 14.163 -0.433 1.00 88.69 114 LEU A CA 1
ATOM 889 C C . LEU A 1 114 ? -2.936 15.070 -1.137 1.00 88.69 114 LEU A C 1
ATOM 891 O O . LEU A 1 114 ? -4.096 14.707 -1.298 1.00 88.69 114 LEU A O 1
ATOM 895 N N . GLY A 1 115 ? -2.490 16.247 -1.582 1.00 82.75 115 GLY A N 1
ATOM 896 C CA . GLY A 1 115 ? -3.331 17.176 -2.350 1.00 82.75 115 GLY A CA 1
ATOM 897 C C . GLY A 1 115 ? -3.511 16.788 -3.820 1.00 82.75 115 GLY A C 1
ATOM 898 O O . GLY A 1 115 ? -4.368 17.340 -4.500 1.00 82.75 115 GLY A O 1
ATOM 899 N N . THR A 1 116 ? -2.706 15.852 -4.319 1.00 85.81 116 THR A N 1
ATOM 900 C CA . THR A 1 116 ? -2.752 15.374 -5.703 1.00 85.81 116 THR A CA 1
ATOM 901 C C . THR A 1 116 ? -2.749 13.859 -5.721 1.00 85.81 116 THR A C 1
ATOM 903 O O . THR A 1 116 ? -2.033 13.233 -4.935 1.00 85.81 116 THR A O 1
ATOM 906 N N . LEU A 1 117 ? -3.502 13.279 -6.652 1.00 86.25 117 LEU A N 1
ATOM 907 C CA . LEU A 1 117 ? -3.514 11.841 -6.860 1.00 86.25 117 LEU A CA 1
ATOM 908 C C . LEU A 1 117 ? -2.143 11.369 -7.392 1.00 86.25 117 LEU A C 1
ATOM 910 O O . LEU A 1 117 ? -1.680 11.895 -8.408 1.00 86.25 117 LEU A O 1
ATOM 914 N N . PRO A 1 118 ? -1.479 10.403 -6.731 1.00 84.81 118 PRO A N 1
ATOM 915 C CA . PRO A 1 118 ? -0.261 9.777 -7.249 1.00 84.81 118 PRO A CA 1
ATOM 916 C C . PRO A 1 118 ? -0.520 8.958 -8.523 1.00 84.81 118 PRO A C 1
ATOM 918 O O . PRO A 1 118 ? -1.664 8.674 -8.866 1.00 84.81 118 PRO A O 1
ATOM 921 N N . ASP A 1 119 ? 0.546 8.524 -9.202 1.00 81.19 119 ASP A N 1
ATOM 922 C CA . ASP A 1 119 ? 0.443 7.704 -10.417 1.00 81.19 119 ASP A CA 1
ATOM 923 C C . ASP A 1 119 ? -0.291 6.373 -10.160 1.00 81.19 119 ASP A C 1
ATOM 925 O O . ASP A 1 119 ? 0.182 5.500 -9.425 1.00 81.19 119 ASP A O 1
ATOM 929 N N . THR A 1 120 ? -1.452 6.223 -10.797 1.00 79.56 120 THR A N 1
ATOM 930 C CA . THR A 1 120 ? -2.348 5.060 -10.726 1.00 79.56 120 THR A CA 1
ATOM 931 C C . THR A 1 120 ? -2.354 4.229 -12.012 1.00 79.56 120 THR A C 1
ATOM 933 O O . THR A 1 120 ? -3.132 3.282 -12.126 1.00 79.56 120 THR A O 1
ATOM 936 N N . SER A 1 121 ? -1.455 4.502 -12.966 1.00 75.44 121 SER A N 1
ATOM 937 C CA . SER A 1 121 ? -1.367 3.797 -14.261 1.00 75.44 121 SER A CA 1
ATOM 938 C C . SER A 1 121 ? -1.201 2.275 -14.144 1.00 75.44 121 SER A C 1
ATOM 940 O O . SER A 1 121 ? -1.588 1.521 -15.035 1.00 75.44 121 SER A O 1
ATOM 942 N N . PHE A 1 122 ? -0.670 1.787 -13.021 1.00 75.06 122 PHE A N 1
ATOM 943 C CA . PHE A 1 122 ? -0.538 0.353 -12.760 1.00 75.06 122 PHE A CA 1
ATOM 944 C C . PHE A 1 122 ? -1.886 -0.359 -12.555 1.00 75.06 122 PHE A C 1
ATOM 946 O O . PHE A 1 122 ? -1.953 -1.571 -12.750 1.00 75.06 122 PHE A O 1
ATOM 953 N N . ILE A 1 123 ? -2.944 0.360 -12.163 1.00 75.81 123 ILE A N 1
ATOM 954 C CA . ILE A 1 123 ? -4.283 -0.210 -11.954 1.00 75.81 123 ILE A CA 1
ATOM 955 C C . ILE A 1 123 ? -4.882 -0.611 -13.302 1.00 75.81 123 ILE A C 1
ATOM 957 O O . ILE A 1 123 ? -5.270 -1.762 -13.482 1.00 75.81 123 ILE A O 1
ATOM 961 N N . SER A 1 124 ? -4.859 0.293 -14.286 1.00 70.56 124 SER A N 1
ATOM 962 C CA . SER A 1 124 ? -5.368 0.015 -15.635 1.00 70.56 124 SER A CA 1
ATOM 963 C C . SER A 1 124 ? -4.551 -1.068 -16.352 1.00 70.56 124 SER A C 1
ATOM 965 O O . SER A 1 124 ? -5.099 -1.896 -17.084 1.00 70.56 124 SER A O 1
ATOM 967 N N . ALA A 1 125 ? -3.239 -1.129 -16.105 1.00 69.62 125 ALA A N 1
ATOM 968 C CA . ALA A 1 125 ? -2.383 -2.207 -16.604 1.00 69.62 125 ALA A CA 1
ATOM 969 C C . ALA A 1 125 ? -2.746 -3.585 -16.010 1.00 69.62 125 ALA A C 1
ATOM 971 O O . ALA A 1 125 ? -2.652 -4.596 -16.706 1.00 69.62 125 ALA A O 1
ATOM 972 N N . PHE A 1 126 ? -3.174 -3.627 -14.745 1.00 68.56 126 PHE A N 1
ATOM 973 C CA . PHE A 1 126 ? -3.624 -4.853 -14.087 1.00 68.56 126 PHE A CA 1
ATOM 974 C C . PHE A 1 126 ? -5.016 -5.281 -14.570 1.00 68.56 126 PHE A C 1
ATOM 976 O O . PHE A 1 126 ? -5.221 -6.443 -14.906 1.00 68.56 126 PHE A O 1
ATOM 983 N N . GLU A 1 127 ? -5.961 -4.344 -14.677 1.00 66.62 127 GLU A N 1
ATOM 984 C CA . GLU A 1 127 ? -7.325 -4.617 -15.159 1.00 66.62 127 GLU A CA 1
ATOM 985 C C . GLU A 1 127 ? -7.363 -5.081 -16.620 1.00 66.62 127 GLU A C 1
ATOM 987 O O . GLU A 1 127 ? -8.187 -5.913 -16.988 1.00 66.62 127 GLU A O 1
ATOM 992 N N . SER A 1 128 ? -6.427 -4.604 -17.445 1.00 62.41 128 SER A N 1
ATOM 993 C CA . SER A 1 128 ? -6.261 -5.057 -18.832 1.00 62.41 128 SER A CA 1
ATOM 994 C C . SER A 1 128 ? -5.568 -6.422 -18.972 1.00 62.41 128 SER A C 1
ATOM 996 O O . SER A 1 128 ? -5.236 -6.812 -20.091 1.00 62.41 128 SER A O 1
ATOM 998 N N . ASN A 1 129 ? -5.337 -7.153 -17.869 1.00 61.75 129 ASN A N 1
ATOM 999 C CA . ASN A 1 129 ? -4.665 -8.462 -17.829 1.00 61.75 129 ASN A CA 1
ATOM 1000 C C . ASN A 1 129 ? -3.269 -8.480 -18.490 1.00 61.75 129 ASN A C 1
ATOM 1002 O O . ASN A 1 129 ? -2.729 -9.543 -18.791 1.00 61.75 129 ASN A O 1
ATOM 1006 N N . LYS A 1 130 ? -2.648 -7.311 -18.707 1.00 56.72 130 LYS A N 1
ATOM 1007 C CA . LYS A 1 130 ? -1.293 -7.202 -19.274 1.00 56.72 130 LYS A CA 1
ATOM 1008 C C . LYS A 1 130 ? -0.201 -7.589 -18.278 1.00 56.72 130 LYS A C 1
ATOM 1010 O O . LYS A 1 130 ? 0.939 -7.797 -18.682 1.00 56.72 130 LYS A O 1
ATOM 1015 N N . VAL A 1 131 ? -0.533 -7.638 -16.990 1.00 58.41 131 VAL A N 1
ATOM 1016 C CA . VAL A 1 131 ? 0.382 -7.971 -15.898 1.00 58.41 131 VAL A CA 1
ATOM 1017 C C . VAL A 1 131 ? -0.295 -9.024 -15.028 1.00 58.41 131 VAL A C 1
ATOM 1019 O O . VAL A 1 131 ? -1.308 -8.728 -14.395 1.00 58.41 131 VAL A O 1
ATOM 1022 N N . SER A 1 132 ? 0.247 -10.244 -14.989 1.00 60.12 132 SER A N 1
ATOM 1023 C CA . SER A 1 132 ? -0.315 -11.307 -14.152 1.00 60.12 132 SER A CA 1
ATOM 1024 C C . SER A 1 132 ? -0.034 -11.046 -12.670 1.00 60.12 132 SER A C 1
ATOM 1026 O O . SER A 1 132 ? 0.941 -10.379 -12.306 1.00 60.12 132 SER A O 1
ATOM 1028 N N . ARG A 1 133 ? -0.843 -11.620 -11.769 1.00 63.66 133 ARG A N 1
ATOM 1029 C CA . ARG A 1 133 ? -0.578 -11.583 -10.315 1.00 63.66 133 ARG A CA 1
ATOM 1030 C C . ARG A 1 133 ? 0.815 -12.125 -9.980 1.00 63.66 133 ARG A C 1
ATOM 1032 O O . ARG A 1 133 ? 1.480 -11.606 -9.082 1.00 63.66 133 ARG A O 1
ATOM 1039 N N . GLU A 1 134 ? 1.275 -13.116 -10.731 1.00 60.56 134 GLU A N 1
ATOM 1040 C CA . GLU A 1 134 ? 2.607 -13.712 -10.648 1.00 60.56 134 GLU A CA 1
ATOM 1041 C C . GLU A 1 134 ? 3.706 -12.712 -11.043 1.00 60.56 134 GLU A C 1
ATOM 1043 O O . GLU A 1 134 ? 4.740 -12.641 -10.374 1.00 60.56 134 GLU A O 1
ATOM 1048 N N . ASP A 1 135 ? 3.469 -11.862 -12.044 1.00 63.03 135 ASP A N 1
ATOM 1049 C CA . ASP A 1 135 ? 4.413 -10.823 -12.475 1.00 63.03 135 ASP A CA 1
ATOM 1050 C C . ASP A 1 135 ? 4.545 -9.718 -11.420 1.00 63.03 135 ASP A C 1
ATOM 1052 O O . ASP A 1 135 ? 5.647 -9.279 -11.084 1.00 63.03 135 ASP A O 1
ATOM 1056 N N . VAL A 1 136 ? 3.430 -9.306 -10.806 1.00 63.50 136 VAL A N 1
ATOM 1057 C CA . VAL A 1 136 ? 3.462 -8.332 -9.700 1.00 63.50 136 VAL A CA 1
ATOM 1058 C C . VAL A 1 136 ? 4.166 -8.925 -8.473 1.00 63.50 136 VAL A C 1
ATOM 1060 O O . VAL A 1 136 ? 4.939 -8.238 -7.797 1.00 63.50 136 VAL A O 1
ATOM 1063 N N . ARG A 1 137 ? 3.942 -10.212 -8.179 1.00 62.91 137 ARG A N 1
ATOM 1064 C CA . ARG A 1 137 ? 4.551 -10.908 -7.035 1.00 62.91 137 ARG A CA 1
ATOM 1065 C C . ARG A 1 137 ? 6.058 -11.105 -7.218 1.00 62.91 137 ARG A C 1
ATOM 1067 O O . ARG A 1 137 ? 6.817 -10.890 -6.270 1.00 62.91 137 ARG A O 1
ATOM 1074 N N . THR A 1 138 ? 6.504 -11.447 -8.426 1.00 62.22 138 THR A N 1
ATOM 1075 C CA . THR A 1 138 ? 7.934 -11.548 -8.762 1.00 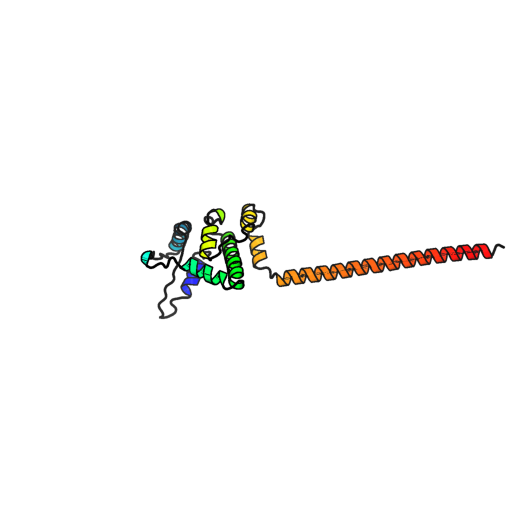62.22 138 THR A CA 1
ATOM 1076 C C . THR A 1 138 ? 8.613 -10.180 -8.750 1.00 62.22 138 THR A C 1
ATOM 1078 O O . THR A 1 138 ? 9.708 -10.062 -8.202 1.00 62.22 138 THR A O 1
ATOM 1081 N N . GLN A 1 139 ? 7.951 -9.117 -9.224 1.00 63.59 139 GLN A N 1
ATOM 1082 C CA . GLN A 1 139 ? 8.470 -7.752 -9.101 1.00 63.59 139 GLN A CA 1
ATOM 1083 C C . GLN A 1 139 ? 8.599 -7.296 -7.642 1.00 63.59 139 GLN A C 1
ATOM 10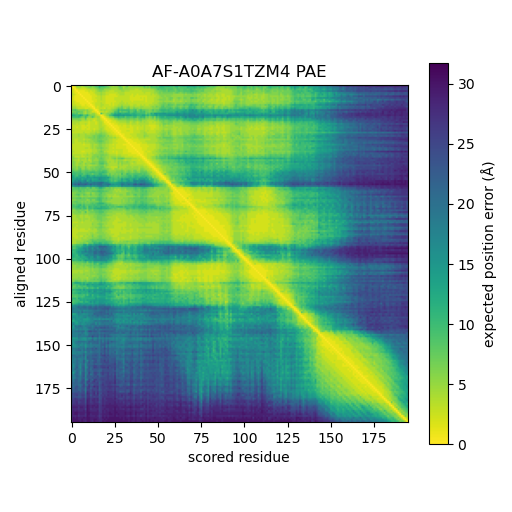85 O O . GLN A 1 139 ? 9.614 -6.695 -7.284 1.00 63.59 139 GLN A O 1
ATOM 1090 N N . LYS A 1 140 ? 7.617 -7.601 -6.782 1.00 58.28 140 LYS A N 1
ATOM 1091 C CA . LYS A 1 140 ? 7.629 -7.209 -5.360 1.00 58.28 140 LYS A CA 1
ATOM 1092 C C . LYS A 1 140 ? 8.775 -7.861 -4.577 1.00 58.28 140 LYS A C 1
ATOM 1094 O O . LYS A 1 140 ? 9.353 -7.213 -3.710 1.00 58.28 140 LYS A O 1
ATOM 1099 N N . ASN A 1 141 ? 9.122 -9.105 -4.914 1.00 59.69 141 ASN A N 1
ATOM 1100 C CA . ASN A 1 141 ? 10.224 -9.851 -4.295 1.00 59.69 141 ASN A CA 1
ATOM 1101 C C . ASN A 1 141 ? 11.567 -9.692 -5.025 1.00 59.69 141 ASN A C 1
ATOM 1103 O O . ASN A 1 141 ? 12.590 -10.193 -4.556 1.00 59.69 141 ASN A O 1
ATOM 1107 N N . SER A 1 142 ? 11.596 -9.004 -6.168 1.00 65.44 142 SER A N 1
ATOM 1108 C CA . SER A 1 142 ? 12.843 -8.751 -6.879 1.00 65.44 142 SER A CA 1
ATOM 1109 C C . SER A 1 142 ? 13.650 -7.664 -6.170 1.00 65.44 142 SER A C 1
ATOM 1111 O O . SER A 1 142 ? 13.208 -6.527 -5.984 1.00 65.44 142 SER A O 1
ATOM 1113 N N . ASN A 1 143 ? 14.874 -8.001 -5.768 1.00 70.56 143 ASN A N 1
ATOM 1114 C CA . ASN A 1 143 ? 15.806 -6.999 -5.278 1.00 70.56 143 ASN A CA 1
ATOM 1115 C C . ASN A 1 143 ? 16.267 -6.143 -6.469 1.00 70.56 143 ASN A C 1
ATOM 1117 O O . ASN A 1 143 ? 17.117 -6.560 -7.259 1.00 70.56 143 ASN A O 1
ATOM 1121 N N . LYS A 1 144 ? 15.704 -4.935 -6.596 1.00 72.00 144 LYS A N 1
ATOM 1122 C CA . LYS A 1 144 ? 16.042 -3.979 -7.665 1.00 72.00 144 LYS A CA 1
ATOM 1123 C C . LYS A 1 144 ? 17.538 -3.650 -7.720 1.00 72.00 144 LYS A C 1
ATOM 1125 O O . LYS A 1 144 ? 18.047 -3.364 -8.798 1.00 72.00 144 LYS A O 1
ATOM 1130 N N . SER A 1 145 ? 18.247 -3.727 -6.590 1.00 71.75 145 SER A N 1
ATOM 1131 C CA . SER A 1 145 ? 19.704 -3.549 -6.546 1.00 71.75 145 SER A CA 1
ATOM 1132 C C . SER A 1 145 ? 20.430 -4.687 -7.275 1.00 71.75 145 SER A C 1
ATOM 1134 O O . SER A 1 145 ? 21.299 -4.440 -8.107 1.00 71.75 145 SER A O 1
ATOM 1136 N N . LEU A 1 146 ? 19.997 -5.937 -7.065 1.00 74.06 146 LEU A N 1
ATOM 1137 C CA . LEU A 1 146 ? 20.549 -7.097 -7.773 1.00 74.06 146 LEU A CA 1
ATOM 1138 C C . LEU A 1 146 ? 20.222 -7.086 -9.270 1.00 74.06 146 LEU A C 1
ATOM 1140 O O . LEU A 1 146 ? 21.048 -7.519 -10.068 1.00 74.06 146 LEU A O 1
ATOM 1144 N N . GLN A 1 147 ? 19.043 -6.600 -9.666 1.00 77.44 147 GLN A N 1
ATOM 1145 C CA . GLN A 1 147 ? 18.702 -6.459 -11.086 1.00 77.44 147 GLN A CA 1
ATOM 1146 C C . GLN A 1 147 ? 19.585 -5.419 -11.778 1.00 77.44 147 GLN A C 1
ATOM 1148 O O . GLN A 1 147 ? 20.174 -5.732 -12.807 1.00 77.44 147 GLN A O 1
ATOM 1153 N N . ARG A 1 148 ? 19.771 -4.240 -11.169 1.00 81.69 148 ARG A N 1
ATOM 1154 C CA . ARG A 1 148 ? 20.679 -3.208 -11.697 1.00 81.69 148 ARG A CA 1
ATOM 1155 C C . ARG A 1 148 ? 22.105 -3.731 -11.839 1.00 81.69 148 ARG A C 1
ATOM 1157 O O . ARG A 1 148 ? 22.694 -3.602 -12.904 1.00 81.69 148 ARG A O 1
ATOM 1164 N N . LEU A 1 149 ? 22.610 -4.426 -10.817 1.00 82.25 149 LEU A N 1
ATOM 1165 C CA . LEU A 1 149 ? 23.938 -5.034 -10.867 1.00 82.25 149 LEU A CA 1
ATOM 1166 C C . LEU A 1 149 ? 24.057 -6.076 -11.994 1.00 82.25 149 LEU A C 1
ATOM 1168 O O . LEU A 1 149 ? 25.066 -6.124 -12.693 1.00 82.25 149 LEU A O 1
ATOM 1172 N N . ARG A 1 150 ? 23.022 -6.900 -12.207 1.00 84.31 150 ARG A N 1
ATOM 1173 C CA . ARG A 1 150 ? 22.981 -7.860 -13.323 1.00 84.31 150 ARG A CA 1
ATOM 1174 C C . ARG A 1 150 ? 22.988 -7.161 -14.682 1.00 84.31 150 ARG A C 1
ATOM 1176 O O . ARG A 1 150 ? 23.687 -7.626 -15.583 1.00 84.31 150 ARG A O 1
ATOM 1183 N N . ASP A 1 151 ? 22.253 -6.065 -14.824 1.00 86.56 151 ASP A N 1
ATOM 1184 C CA . ASP A 1 151 ? 22.200 -5.289 -16.063 1.00 86.56 151 ASP A CA 1
ATOM 1185 C C . ASP A 1 151 ? 23.536 -4.600 -16.357 1.00 86.56 151 ASP A C 1
ATOM 1187 O O . ASP A 1 151 ? 24.001 -4.626 -17.499 1.00 86.56 151 ASP A O 1
ATOM 1191 N N . ASP A 1 152 ? 24.204 -4.071 -15.333 1.00 88.25 152 ASP A N 1
ATOM 1192 C CA . ASP A 1 152 ? 25.522 -3.445 -15.463 1.00 88.25 152 ASP A CA 1
ATOM 1193 C C . ASP A 1 152 ? 26.601 -4.475 -15.832 1.00 88.25 152 ASP A C 1
ATOM 1195 O O . ASP A 1 152 ? 27.372 -4.256 -16.769 1.00 88.25 152 ASP A O 1
ATOM 1199 N N . ILE A 1 153 ? 26.591 -5.661 -15.208 1.00 88.56 153 ILE A N 1
ATOM 1200 C CA . ILE A 1 153 ? 27.476 -6.780 -15.588 1.00 88.56 153 ILE A CA 1
ATOM 1201 C C . ILE A 1 153 ? 27.219 -7.213 -17.039 1.00 88.56 153 ILE A C 1
ATOM 1203 O O . ILE A 1 153 ? 28.155 -7.526 -17.783 1.00 88.56 153 ILE A O 1
ATOM 1207 N N . LYS A 1 154 ? 25.951 -7.249 -17.466 1.00 91.56 154 LYS A N 1
ATOM 1208 C CA . LYS A 1 154 ? 25.580 -7.631 -18.835 1.00 91.56 154 LYS A CA 1
ATOM 1209 C C . LYS A 1 154 ? 26.065 -6.594 -19.851 1.00 91.56 154 LYS A C 1
ATOM 1211 O O . LYS A 1 154 ? 26.563 -6.986 -20.909 1.00 91.56 154 LYS A O 1
ATOM 1216 N N . LYS A 1 155 ? 25.975 -5.300 -19.525 1.00 91.31 155 LYS A N 1
ATOM 1217 C CA . LYS A 1 155 ? 26.517 -4.202 -20.340 1.00 91.31 155 LYS A CA 1
ATOM 1218 C C . LYS A 1 155 ? 28.042 -4.261 -20.436 1.00 91.31 155 LYS A C 1
ATOM 1220 O O . LYS A 1 155 ? 28.554 -4.194 -21.551 1.00 91.31 155 LYS A O 1
ATOM 1225 N N . ASP A 1 156 ? 28.755 -4.481 -19.328 1.00 90.62 156 ASP A N 1
ATOM 1226 C CA . ASP A 1 156 ? 30.224 -4.604 -19.339 1.00 90.62 156 ASP A CA 1
ATOM 1227 C C . ASP A 1 156 ? 30.690 -5.799 -20.188 1.00 90.62 156 ASP A C 1
ATOM 1229 O O . ASP A 1 156 ? 31.564 -5.671 -21.050 1.00 90.62 156 ASP A O 1
ATOM 1233 N N . LYS A 1 157 ? 30.038 -6.962 -20.038 1.00 91.69 157 LYS A N 1
ATOM 1234 C CA . LYS A 1 157 ? 30.325 -8.136 -20.881 1.00 91.69 157 LYS A CA 1
ATOM 1235 C C . LYS A 1 157 ? 30.063 -7.868 -22.363 1.00 91.69 157 LYS A C 1
ATOM 1237 O O . LYS A 1 157 ? 30.852 -8.299 -23.205 1.00 91.69 157 LYS A O 1
ATOM 1242 N N . ALA A 1 158 ? 28.972 -7.178 -22.696 1.00 90.19 158 ALA A N 1
ATOM 1243 C CA . ALA A 1 158 ? 28.653 -6.835 -24.079 1.00 90.19 158 ALA A CA 1
ATOM 1244 C C . ALA A 1 158 ? 29.674 -5.853 -24.676 1.00 90.19 158 ALA A C 1
ATOM 1246 O O . ALA A 1 158 ? 30.097 -6.043 -25.817 1.00 90.19 158 ALA A O 1
ATOM 1247 N N . ALA A 1 159 ? 30.116 -4.857 -23.903 1.00 90.69 159 ALA A N 1
ATOM 1248 C CA . ALA A 1 159 ? 31.146 -3.907 -24.314 1.00 90.69 159 ALA A CA 1
ATOM 1249 C C . ALA A 1 159 ? 32.494 -4.604 -24.562 1.00 90.69 159 ALA A C 1
ATOM 1251 O O . ALA A 1 159 ? 33.091 -4.420 -25.622 1.00 90.69 159 ALA A O 1
ATOM 1252 N N . LYS A 1 160 ? 32.928 -5.492 -23.656 1.00 90.75 160 LYS A N 1
ATOM 1253 C CA . LYS A 1 160 ? 34.148 -6.299 -23.846 1.00 90.75 160 LYS A CA 1
ATOM 1254 C C . LYS A 1 160 ? 34.082 -7.189 -25.083 1.00 90.75 160 LYS A C 1
ATOM 1256 O O . LYS A 1 160 ? 35.079 -7.314 -25.793 1.00 90.75 160 LYS A O 1
ATOM 1261 N N . ARG A 1 161 ? 32.923 -7.797 -25.363 1.00 90.94 161 ARG A N 1
ATOM 1262 C CA . ARG A 1 161 ? 32.747 -8.630 -26.560 1.00 90.94 161 ARG A CA 1
ATOM 1263 C C . ARG A 1 161 ? 32.856 -7.801 -27.840 1.00 90.94 161 ARG A C 1
ATOM 1265 O O . ARG A 1 161 ? 33.613 -8.180 -28.726 1.00 90.94 161 ARG A O 1
ATOM 1272 N N . ARG A 1 162 ? 32.193 -6.641 -27.893 1.00 89.44 162 ARG A N 1
ATOM 1273 C CA . ARG A 1 162 ? 32.283 -5.710 -29.031 1.00 89.44 162 ARG A CA 1
ATOM 1274 C C . ARG A 1 162 ? 33.712 -5.212 -29.254 1.00 89.44 162 ARG A C 1
ATOM 1276 O O . ARG A 1 162 ? 34.197 -5.276 -30.374 1.00 89.44 162 ARG A O 1
ATOM 1283 N N . ALA A 1 163 ? 34.420 -4.830 -28.191 1.00 89.81 163 ALA A N 1
ATOM 1284 C CA . ALA A 1 163 ? 35.815 -4.398 -28.286 1.00 89.81 163 ALA A CA 1
ATOM 1285 C C . ALA A 1 163 ? 36.751 -5.513 -28.792 1.00 89.81 163 ALA A C 1
ATOM 1287 O O . ALA A 1 163 ? 37.712 -5.246 -29.511 1.00 89.81 163 ALA A O 1
ATOM 1288 N N . ARG A 1 164 ? 36.481 -6.778 -28.439 1.00 91.00 164 ARG A N 1
ATOM 1289 C CA . ARG A 1 164 ? 37.233 -7.926 -28.966 1.00 91.00 164 ARG A CA 1
ATOM 1290 C C . ARG A 1 164 ? 36.952 -8.155 -30.451 1.00 91.00 164 ARG A C 1
ATOM 1292 O O . ARG A 1 164 ? 37.898 -8.324 -31.211 1.00 91.00 164 ARG A O 1
ATOM 1299 N N . GLU A 1 165 ? 35.684 -8.135 -30.854 1.00 88.69 165 GLU A N 1
ATOM 1300 C CA . GLU A 1 165 ? 35.277 -8.276 -32.259 1.00 88.69 165 GLU A CA 1
ATOM 1301 C C . GLU A 1 165 ? 35.867 -7.154 -33.130 1.00 88.69 165 GLU A C 1
ATOM 1303 O O . GLU A 1 165 ? 36.337 -7.405 -34.238 1.00 88.69 165 GLU A O 1
ATOM 1308 N N . GLU A 1 166 ? 35.914 -5.927 -32.612 1.00 87.81 166 GLU A N 1
ATOM 1309 C CA . GLU A 1 166 ? 36.491 -4.769 -33.297 1.00 87.81 166 GLU A CA 1
ATOM 1310 C C . GLU A 1 166 ? 38.018 -4.876 -33.433 1.00 87.81 166 GLU A C 1
ATOM 1312 O O . GLU A 1 166 ? 38.552 -4.672 -34.523 1.00 87.81 166 GLU A O 1
ATOM 1317 N N . ARG A 1 167 ? 38.721 -5.323 -32.382 1.00 88.56 167 ARG A N 1
ATOM 1318 C CA . ARG A 1 167 ? 40.162 -5.632 -32.451 1.00 88.56 167 ARG A CA 1
ATOM 1319 C C . ARG A 1 167 ? 40.472 -6.756 -33.437 1.00 88.56 167 ARG A C 1
ATOM 1321 O O . ARG A 1 167 ? 41.477 -6.694 -34.138 1.00 88.56 167 ARG A O 1
ATOM 1328 N N . GLU A 1 168 ? 39.642 -7.796 -33.500 1.00 88.38 168 GLU A N 1
ATOM 1329 C CA . GLU A 1 168 ? 39.820 -8.880 -34.473 1.00 88.38 168 GLU A CA 1
ATOM 1330 C C . GLU A 1 168 ? 39.564 -8.404 -35.910 1.00 88.38 168 GLU A C 1
ATOM 1332 O O . GLU A 1 168 ? 40.301 -8.796 -36.815 1.00 88.38 168 GLU A O 1
ATOM 1337 N N . ARG A 1 169 ? 38.593 -7.506 -36.130 1.00 88.25 169 ARG A N 1
ATOM 1338 C CA . ARG A 1 169 ? 38.372 -6.861 -37.436 1.00 88.25 169 ARG A CA 1
ATOM 1339 C C . ARG A 1 169 ? 39.546 -5.978 -37.854 1.00 88.25 169 ARG A C 1
ATOM 1341 O O . ARG A 1 169 ? 39.985 -6.088 -38.995 1.00 88.25 169 ARG A O 1
ATOM 1348 N N . GLN A 1 170 ? 40.084 -5.169 -36.943 1.00 85.19 170 GLN A N 1
ATOM 1349 C CA . GLN A 1 170 ? 41.261 -4.331 -37.207 1.00 85.19 170 GLN A CA 1
ATOM 1350 C C . GLN A 1 170 ? 42.478 -5.182 -37.586 1.00 85.19 170 GLN A C 1
ATOM 1352 O O . GLN A 1 170 ? 43.097 -4.936 -38.616 1.00 85.19 170 GLN A O 1
ATOM 1357 N N . LYS A 1 171 ? 42.750 -6.263 -36.842 1.00 88.12 171 LYS A N 1
ATOM 1358 C CA . LYS A 1 171 ? 43.841 -7.199 -37.165 1.00 88.12 171 LYS A CA 1
ATOM 1359 C C . LYS A 1 171 ? 43.676 -7.872 -38.529 1.00 88.12 171 LYS A C 1
ATOM 1361 O O . LYS A 1 171 ? 44.661 -8.058 -39.239 1.00 88.12 171 LYS A O 1
ATOM 1366 N N . ARG A 1 172 ? 42.449 -8.253 -38.906 1.00 85.94 172 ARG A N 1
ATOM 1367 C CA . ARG A 1 172 ? 42.168 -8.828 -40.234 1.00 85.94 172 ARG A CA 1
ATOM 1368 C C . ARG A 1 172 ? 42.391 -7.803 -41.348 1.00 85.94 172 ARG A C 1
ATOM 1370 O O . ARG A 1 172 ? 43.018 -8.144 -42.344 1.00 85.94 172 ARG A O 1
ATOM 1377 N N . ALA A 1 173 ? 41.951 -6.560 -41.155 1.00 85.06 173 ALA A N 1
ATOM 1378 C CA . ALA A 1 173 ? 42.157 -5.478 -42.117 1.00 85.06 173 ALA A CA 1
ATOM 1379 C C . ALA A 1 173 ? 43.647 -5.122 -42.289 1.00 85.06 173 ALA A C 1
ATOM 1381 O O . ALA A 1 173 ? 44.115 -4.961 -43.414 1.00 85.06 173 ALA A O 1
ATOM 1382 N N . GLU A 1 174 ? 44.416 -5.068 -41.197 1.00 84.56 174 GLU A N 1
ATOM 1383 C CA . GLU A 1 174 ? 45.870 -4.850 -41.241 1.00 84.56 174 GLU A CA 1
ATOM 1384 C C . GLU A 1 174 ? 46.611 -5.994 -41.949 1.00 84.56 174 GLU A C 1
ATOM 1386 O O . GLU A 1 174 ? 47.528 -5.750 -42.737 1.00 84.56 174 GLU A O 1
ATOM 1391 N N . MET A 1 175 ? 46.208 -7.246 -41.704 1.00 82.88 175 MET A N 1
ATOM 1392 C CA . MET A 1 175 ? 46.774 -8.415 -42.382 1.00 82.88 175 MET A CA 1
ATOM 1393 C C . MET A 1 175 ? 46.486 -8.380 -43.889 1.00 82.88 175 MET A C 1
ATOM 1395 O O . MET A 1 175 ? 47.389 -8.624 -44.688 1.00 82.88 175 MET A O 1
ATOM 1399 N N . GLU A 1 176 ? 45.259 -8.032 -44.285 1.00 84.25 176 GLU A N 1
ATOM 1400 C CA . GLU A 1 176 ? 44.874 -7.908 -45.694 1.00 84.25 176 GLU A CA 1
ATOM 1401 C C . GLU A 1 176 ? 45.627 -6.764 -46.396 1.00 84.25 176 GLU A C 1
ATOM 1403 O O . GLU A 1 176 ? 46.100 -6.928 -47.523 1.00 84.25 176 GLU A O 1
ATOM 1408 N N . ALA A 1 177 ? 45.814 -5.626 -45.720 1.00 82.44 177 ALA A N 1
ATOM 1409 C CA . ALA A 1 177 ? 46.604 -4.509 -46.235 1.00 82.44 177 ALA A CA 1
ATOM 1410 C C . ALA A 1 177 ? 48.085 -4.886 -46.431 1.00 82.44 177 ALA A C 1
ATOM 1412 O O . ALA A 1 177 ? 48.668 -4.559 -47.467 1.00 82.44 177 ALA A O 1
ATOM 1413 N N . ARG A 1 178 ? 48.680 -5.631 -45.486 1.00 83.06 178 ARG A N 1
ATOM 1414 C CA . ARG A 1 178 ? 50.049 -6.161 -45.619 1.00 83.06 178 ARG A CA 1
ATOM 1415 C C . ARG A 1 178 ? 50.188 -7.138 -46.785 1.00 83.06 178 ARG A C 1
ATOM 1417 O O . ARG A 1 178 ? 51.166 -7.056 -47.522 1.00 83.06 178 ARG A O 1
ATOM 1424 N N . LEU A 1 179 ? 49.211 -8.022 -46.989 1.00 79.06 179 LEU A N 1
ATOM 1425 C CA . LEU A 1 179 ? 49.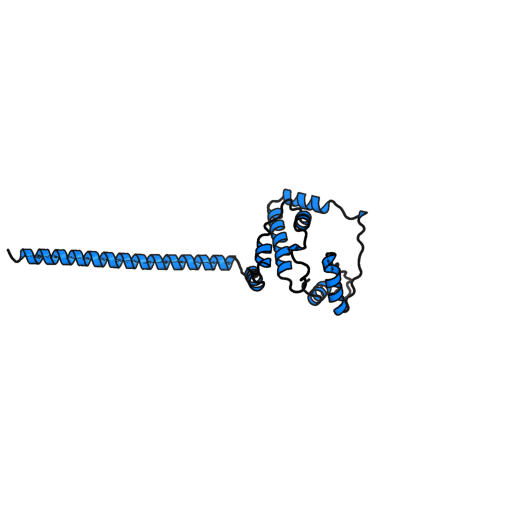189 -8.949 -48.128 1.00 79.06 179 LEU A CA 1
ATOM 1426 C C . LEU A 1 179 ? 49.112 -8.211 -49.472 1.00 79.06 179 LEU A C 1
ATOM 1428 O O . LEU A 1 179 ? 49.839 -8.559 -50.399 1.00 79.06 179 LEU A O 1
ATOM 1432 N N . LYS A 1 180 ? 48.300 -7.149 -49.569 1.00 78.12 180 LYS A N 1
ATOM 1433 C CA . LYS A 1 180 ? 48.225 -6.306 -50.776 1.00 78.12 180 LYS A CA 1
ATOM 1434 C C . LYS A 1 180 ? 49.527 -5.543 -51.043 1.00 78.12 180 LYS A C 1
ATOM 1436 O O . LYS A 1 180 ? 49.951 -5.465 -52.193 1.00 78.12 180 LYS A O 1
ATOM 1441 N N . GLN A 1 181 ? 50.192 -5.028 -50.006 1.00 74.38 181 GLN A N 1
ATOM 1442 C CA . GLN A 1 181 ? 51.504 -4.382 -50.153 1.00 74.38 181 GLN A CA 1
ATOM 1443 C C . GLN A 1 181 ? 52.596 -5.370 -50.590 1.00 74.38 181 GLN A C 1
ATOM 1445 O O . GLN A 1 181 ? 53.378 -5.049 -51.482 1.00 74.38 181 GLN A O 1
ATOM 1450 N N . ALA A 1 182 ? 52.618 -6.584 -50.029 1.00 74.00 182 ALA A N 1
ATOM 1451 C CA . ALA A 1 182 ? 53.563 -7.629 -50.425 1.00 74.00 182 ALA A CA 1
ATOM 1452 C C . ALA A 1 182 ? 53.343 -8.097 -51.876 1.00 74.00 182 ALA A C 1
ATOM 1454 O O . ALA A 1 182 ? 54.307 -8.272 -52.619 1.00 74.00 182 ALA A O 1
ATOM 1455 N N . ALA A 1 183 ? 52.086 -8.226 -52.316 1.00 69.50 183 ALA A N 1
ATOM 1456 C CA . ALA A 1 183 ? 51.758 -8.544 -53.708 1.00 69.50 183 ALA A CA 1
ATOM 1457 C C . ALA A 1 183 ? 52.200 -7.432 -54.682 1.00 69.50 183 ALA A C 1
ATOM 1459 O O . ALA A 1 183 ? 52.716 -7.726 -55.759 1.00 69.50 183 ALA A O 1
ATOM 1460 N N . GLY A 1 184 ? 52.067 -6.160 -54.287 1.00 64.62 184 GLY A N 1
ATOM 1461 C CA . GLY A 1 184 ? 52.561 -5.021 -55.069 1.00 64.62 184 GLY A CA 1
ATOM 1462 C C . GLY A 1 184 ? 54.091 -4.971 -55.179 1.00 64.62 184 GLY A C 1
ATOM 1463 O O . GLY A 1 184 ? 54.621 -4.662 -56.244 1.00 64.62 184 GLY A O 1
ATOM 1464 N N . GLN A 1 185 ? 54.815 -5.329 -54.113 1.00 61.00 185 GLN A N 1
ATOM 1465 C CA . GLN A 1 185 ? 56.283 -5.391 -54.118 1.00 61.00 185 GLN A CA 1
ATOM 1466 C C . GLN A 1 185 ? 56.825 -6.574 -54.937 1.00 61.00 185 GLN A C 1
ATOM 1468 O O . GLN A 1 185 ? 57.810 -6.412 -55.655 1.00 61.00 185 GLN A O 1
ATOM 1473 N N . ALA A 1 186 ? 56.155 -7.731 -54.906 1.00 57.75 186 ALA A N 1
ATOM 1474 C CA . ALA A 1 186 ? 56.507 -8.883 -55.738 1.00 57.75 186 ALA A CA 1
ATOM 1475 C C . ALA A 1 186 ? 56.287 -8.613 -57.242 1.00 57.75 186 ALA A C 1
ATOM 1477 O O . ALA A 1 186 ? 57.113 -9.002 -58.066 1.00 57.75 186 ALA A O 1
ATOM 1478 N N . ALA A 1 187 ? 55.225 -7.883 -57.604 1.00 55.06 187 ALA A N 1
ATOM 1479 C CA . ALA A 1 187 ? 54.987 -7.457 -58.985 1.00 55.06 187 ALA A CA 1
ATOM 1480 C C . ALA A 1 187 ? 56.035 -6.437 -59.480 1.00 55.06 187 ALA A C 1
ATOM 1482 O O . ALA A 1 187 ? 56.448 -6.490 -60.637 1.00 55.06 187 ALA A O 1
ATOM 1483 N N . GLY A 1 188 ? 56.515 -5.548 -58.601 1.00 55.75 188 GLY A N 1
ATOM 1484 C CA . GLY A 1 188 ? 57.585 -4.595 -58.919 1.00 55.75 188 GLY A CA 1
ATOM 1485 C C . GLY A 1 188 ? 58.968 -5.241 -59.088 1.00 55.75 188 GLY A C 1
ATOM 1486 O O . GLY A 1 188 ? 59.731 -4.830 -59.956 1.00 55.75 188 GLY A O 1
ATOM 1487 N N . GLN A 1 189 ? 59.288 -6.282 -58.310 1.00 54.44 189 GLN A N 1
ATOM 1488 C CA . GLN A 1 189 ? 60.557 -7.015 -58.439 1.00 54.44 189 GLN A CA 1
ATOM 1489 C C . GLN A 1 189 ? 60.601 -7.928 -59.675 1.00 54.44 189 GLN A C 1
ATOM 1491 O O . GLN A 1 189 ? 61.661 -8.066 -60.280 1.00 54.44 189 GLN A O 1
ATOM 1496 N N . ALA A 1 190 ? 59.461 -8.480 -60.107 1.00 50.78 190 ALA A N 1
ATOM 1497 C CA . ALA A 1 190 ? 59.371 -9.253 -61.349 1.00 50.78 190 ALA A CA 1
ATOM 1498 C C . ALA A 1 190 ? 59.549 -8.385 -62.614 1.00 50.78 190 ALA A C 1
ATOM 1500 O O . ALA A 1 190 ? 60.103 -8.853 -63.604 1.00 50.78 190 ALA A O 1
ATOM 1501 N N . ALA A 1 191 ? 59.141 -7.111 -62.577 1.00 50.03 191 ALA A N 1
ATOM 1502 C CA . ALA A 1 191 ? 59.344 -6.174 -63.685 1.00 50.03 191 ALA A CA 1
ATOM 1503 C C . ALA A 1 191 ? 60.795 -5.656 -63.791 1.00 50.03 191 ALA A C 1
ATOM 1505 O O . ALA A 1 191 ? 61.233 -5.288 -64.876 1.00 50.03 191 ALA A O 1
ATOM 1506 N N . GLY A 1 192 ? 61.556 -5.653 -62.689 1.00 50.84 192 GLY A N 1
ATOM 1507 C CA . GLY A 1 192 ? 62.957 -5.212 -62.661 1.00 50.84 192 GLY A CA 1
ATOM 1508 C C . GLY A 1 192 ? 63.990 -6.266 -63.082 1.00 50.84 192 GLY A C 1
ATOM 1509 O O . GLY A 1 192 ? 65.142 -5.914 -63.294 1.00 50.84 192 GLY A O 1
ATOM 1510 N N . GLN A 1 193 ? 63.606 -7.543 -63.204 1.00 50.00 193 GLN A N 1
ATOM 1511 C CA . GLN A 1 193 ? 64.482 -8.623 -63.697 1.00 50.00 193 GLN A CA 1
ATOM 1512 C C . GLN A 1 193 ? 64.301 -8.925 -65.197 1.00 50.00 193 GLN A C 1
ATOM 1514 O O . GLN A 1 193 ? 64.959 -9.822 -65.718 1.00 50.00 193 GLN A O 1
ATOM 1519 N N . ALA A 1 194 ? 63.419 -8.195 -65.888 1.00 47.50 194 ALA A N 1
ATOM 1520 C CA . ALA A 1 194 ? 63.133 -8.358 -67.317 1.00 47.50 194 ALA A CA 1
ATOM 1521 C C . ALA A 1 194 ? 63.590 -7.160 -68.182 1.00 47.50 194 ALA A C 1
ATOM 1523 O O . ALA A 1 194 ? 63.148 -7.044 -69.325 1.00 47.50 194 ALA A O 1
ATOM 1524 N N . ALA A 1 195 ? 64.445 -6.282 -67.644 1.00 42.78 195 ALA A N 1
ATOM 1525 C CA . ALA A 1 195 ? 65.085 -5.178 -68.364 1.00 42.78 195 ALA A CA 1
ATOM 1526 C C . ALA A 1 195 ? 66.593 -5.415 -68.496 1.00 42.78 195 ALA A C 1
ATOM 1528 O O . ALA A 1 195 ? 67.204 -5.832 -67.484 1.00 42.78 195 ALA A O 1
#

Organism: NCBI:txid124430

Sequence (195 aa):
PEDAAMYIHRVGRTARFKASGRALLMLMPEEQDTVLAELAERSIEPKQLHINPKRTEADMNRRAAGELARKNETKLLAEKAFTSYLRSLLLLPGLRMLRPSLLDLNAFAASLGLGTLPDTSFISAFESNKVSREDVRTQKNSNKSLQRLRDDIKKDKAAKRRAREERERQKRAEMEARLKQAAGQAAGQAAGQAA

Radius of gyration: 33.47 Å; Cα contacts (8 Å, |Δi|>4): 93; chains: 1; bounding box: 85×40×101 Å

Foldseek 3Di:
DLALVVVVVVQVVPDPDPDDDDDDDDDDPQCVVQRQVRNVVVVHHDDDDDDDPVPPPPCQLVVLLVVCVVDVVLVVVLLVVLVVVLLVQLLRPRPPVPLVVVDPQCVVCSNNNHPDRHDPVVSVCVVVVVADSVNSVCVVPDPVVVVVVVVVVVVVVVVVVVVVVVVVVVVVVVVVVVVVVVVVVVVVVVVVVVD

Mean predicted aligned error: 13.46 Å

Solvent-accessible surface area (backbone atoms only — not comparable to full-atom values): 11661 Å² total; per-residue (Å²): 121,81,45,56,70,55,40,51,59,58,56,66,69,45,46,59,93,89,46,84,61,88,81,86,85,87,73,54,84,86,46,41,66,62,54,49,51,53,26,44,77,70,74,43,83,81,82,87,79,86,77,61,70,92,75,54,70,83,54,56,36,56,53,39,28,51,52,33,73,73,30,69,68,54,38,55,49,46,51,50,48,55,51,50,52,56,53,49,44,72,65,44,82,73,51,76,81,56,44,73,88,77,48,64,60,64,62,54,30,38,66,65,23,39,94,60,78,66,92,58,69,67,54,61,41,42,75,68,63,77,46,50,72,66,55,55,51,51,55,72,72,47,57,64,67,59,51,50,52,50,52,51,53,51,49,53,53,50,50,55,50,50,55,49,54,50,52,53,49,50,53,51,52,54,51,52,51,51,52,53,51,52,53,53,51,53,56,54,55,60,62,65,73,74,112

InterPro domains:
  IPR027417 P-loop containing nucleoside triphosphate hydrolase [G3DSA:3.40.50.300] (1-91)
  IPR027417 P-loop containing nucleoside triphosphate hydrolase [SSF52540] (1-50)